Protein AF-A0A8H7NAM6-F1 (afdb_monomer_lite)

Sequence (302 aa):
MPFLRRRTPKASRHPQHWPCQWPVHNPGFASRLAREQPLNIEVDAELGMPLDLVGMPGVFDGDESTIQAPSHQPAVHPHDRALLRPIAALGKKKVAEATVSFLRRTEYISNFASKRHDAGDPRALLNTSKKPRRAPEQAADSPAAIKRKIDRGFELAEEELKHPKRVRHPTKRNAQLLEAVPLIPDLDAFPDSGAFVTIKFATNPVASSTEYDKRLLSSLFRPIDRTEDEDRAYEAALEAHQQDPETYPKPQNLMNYEFFLPQSNSTGDKFRRKFDVQNPDRDNENLYTHQADGGGASTSTA

Secondary structure (DSSP, 8-state):
-----PPPPPPPPP----GGG-GGGSHHHHHHHHHHSPPP---STTTT-----TT-TTGGGT--TTTSPPSSPPPPPTTGGGTSS-GGGS----------TT-PPPPP-------------TTTTGGGTTS--------TTSHHHHHHHHHHHHHHHHHHHH-GGG-B-SS-TT-B----------SS----SS-------SS-SS---SS--GGGGG-EEEEEPPPHHHHHHHHHHHHHHHH-TTTSPPPP-PPEEEEE--SSHHHHHHHHHHH-TT-TTTT-GGG----SS------B--

pLDDT: mean 77.53, std 15.17, range [31.56, 95.75]

InterPro domains:
  IPR007133 RNA polymerase II associated factor Paf1 [PF03985] (30-285)
  IPR007133 RNA polymerase II associated factor Paf1 [PTHR23188] (31-284)

Radius of gyration: 48.46 Å; chains: 1; bounding box: 121×88×113 Å

Structure (mmCIF, N/CA/C/O backbone):
data_AF-A0A8H7NAM6-F1
#
_entry.id   AF-A0A8H7NAM6-F1
#
loop_
_atom_site.group_PDB
_atom_site.id
_atom_site.type_symbol
_atom_site.label_atom_id
_atom_site.label_alt_id
_atom_site.label_comp_id
_atom_site.label_asym_id
_atom_site.label_entity_id
_atom_site.label_seq_id
_atom_site.pdbx_PDB_ins_code
_atom_site.Cartn_x
_atom_site.Cartn_y
_atom_site.Cartn_z
_atom_site.occupancy
_atom_site.B_iso_or_equiv
_atom_site.auth_seq_id
_atom_site.auth_comp_id
_atom_site.auth_asym_id
_atom_site.auth_atom_id
_atom_site.pdbx_PDB_model_num
ATOM 1 N N . MET A 1 1 ? 77.164 -14.594 60.864 1.00 50.53 1 MET A N 1
ATOM 2 C CA . MET A 1 1 ? 77.591 -14.905 59.478 1.00 50.53 1 MET A CA 1
ATOM 3 C C . MET A 1 1 ? 78.357 -16.217 59.542 1.00 50.53 1 MET A C 1
ATOM 5 O O . MET A 1 1 ? 79.377 -16.194 60.221 1.00 50.53 1 MET A O 1
ATOM 9 N N . PRO A 1 2 ? 77.855 -17.357 59.012 1.00 47.56 2 PRO A N 1
ATOM 10 C CA . PRO A 1 2 ? 77.875 -17.606 57.560 1.00 47.56 2 PRO A CA 1
ATOM 11 C C . PRO A 1 2 ? 76.742 -18.484 56.945 1.00 47.56 2 PRO A C 1
ATOM 13 O O . PRO A 1 2 ? 76.151 -19.342 57.585 1.00 47.56 2 PRO A O 1
ATOM 16 N N . PHE A 1 3 ? 76.547 -18.268 55.636 1.00 48.34 3 PHE A N 1
ATOM 17 C CA . PHE A 1 3 ? 76.261 -19.213 54.536 1.00 48.34 3 PHE A CA 1
ATOM 18 C C . PHE A 1 3 ? 75.032 -20.150 54.553 1.00 48.34 3 PHE A C 1
ATOM 20 O O . PHE A 1 3 ? 75.119 -21.324 54.900 1.00 48.34 3 PHE A O 1
ATOM 27 N N . LEU A 1 4 ? 73.945 -19.700 53.907 1.00 50.47 4 LEU A N 1
ATOM 28 C CA . LEU A 1 4 ? 72.993 -20.591 53.225 1.00 50.47 4 LEU A CA 1
ATOM 29 C C . LEU A 1 4 ? 73.393 -20.739 51.742 1.00 50.47 4 LEU A C 1
ATOM 31 O O . LEU A 1 4 ? 73.231 -19.811 50.948 1.00 50.47 4 LEU A O 1
ATOM 35 N N . ARG A 1 5 ? 73.903 -21.914 51.345 1.00 56.50 5 ARG A N 1
ATOM 36 C CA . ARG A 1 5 ? 74.088 -22.276 49.926 1.00 56.50 5 ARG A CA 1
ATOM 37 C C . ARG A 1 5 ? 72.717 -22.484 49.274 1.00 56.50 5 ARG A C 1
ATOM 39 O O . ARG A 1 5 ? 72.047 -23.472 49.563 1.00 56.50 5 ARG A O 1
ATOM 46 N N . ARG A 1 6 ? 72.315 -21.607 48.350 1.00 56.84 6 ARG A N 1
ATOM 47 C CA . ARG A 1 6 ? 71.180 -21.880 47.451 1.00 56.84 6 ARG A CA 1
ATOM 48 C C . ARG A 1 6 ? 71.635 -22.848 46.354 1.00 56.84 6 ARG A C 1
ATOM 50 O O . ARG A 1 6 ? 72.550 -22.536 45.597 1.00 56.84 6 ARG A O 1
ATOM 57 N N . ARG A 1 7 ? 71.025 -24.036 46.287 1.00 60.78 7 ARG A N 1
ATOM 58 C CA . ARG A 1 7 ? 71.198 -24.982 45.172 1.00 60.78 7 ARG A CA 1
ATOM 59 C C . ARG A 1 7 ? 70.464 -24.437 43.945 1.00 60.78 7 ARG A C 1
ATOM 61 O O . ARG A 1 7 ? 69.295 -24.080 44.048 1.00 60.78 7 ARG A O 1
ATO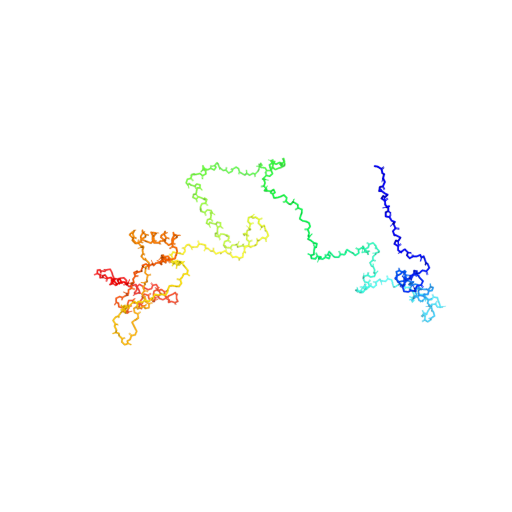M 68 N N . THR A 1 8 ? 71.136 -24.382 42.802 1.00 64.88 8 THR A N 1
ATOM 69 C CA . THR A 1 8 ? 70.511 -24.064 41.512 1.00 64.88 8 THR A CA 1
ATOM 70 C C . THR A 1 8 ? 69.763 -25.286 40.960 1.00 64.88 8 THR A C 1
ATOM 72 O O . THR A 1 8 ? 70.194 -26.422 41.191 1.00 64.88 8 THR A O 1
ATOM 75 N N . PRO A 1 9 ? 68.635 -25.096 40.251 1.00 57.75 9 PRO A N 1
ATOM 76 C CA . PRO A 1 9 ? 67.882 -26.204 39.676 1.00 57.75 9 PRO A CA 1
ATOM 77 C C . PRO A 1 9 ? 68.605 -26.763 38.441 1.00 57.75 9 PRO A C 1
ATOM 79 O O . PRO A 1 9 ? 69.149 -26.014 37.631 1.00 57.75 9 PRO A O 1
ATOM 82 N N . LYS A 1 10 ? 68.613 -28.092 38.289 1.00 66.88 10 LYS A N 1
ATOM 83 C CA . LYS A 1 10 ? 69.129 -28.767 37.088 1.00 66.88 10 LYS A CA 1
ATOM 84 C C . LYS A 1 10 ? 68.062 -28.760 35.994 1.00 66.88 10 LYS A C 1
ATOM 86 O O . LYS A 1 10 ? 66.927 -29.148 36.249 1.00 66.88 10 LYS A O 1
ATOM 91 N N . ALA A 1 11 ? 68.449 -28.385 34.777 1.00 66.69 11 ALA A N 1
ATOM 92 C CA . ALA A 1 11 ? 67.600 -28.520 33.600 1.00 66.69 11 ALA A CA 1
ATOM 93 C C . ALA A 1 11 ? 67.417 -30.005 33.243 1.00 66.69 11 ALA A C 1
ATOM 95 O O . ALA A 1 11 ? 68.403 -30.733 33.087 1.00 66.69 11 ALA A O 1
ATOM 96 N N . SER A 1 12 ? 66.168 -30.455 33.108 1.00 68.00 12 SER A N 1
ATOM 97 C CA . SER A 1 12 ? 65.859 -31.769 32.544 1.00 68.00 12 SER A CA 1
ATOM 98 C C . SER A 1 12 ? 65.907 -31.689 31.018 1.00 68.00 12 SER A C 1
ATOM 100 O O . SER A 1 12 ? 65.407 -30.745 30.406 1.00 68.00 12 SER A O 1
ATOM 102 N N . ARG A 1 13 ? 66.541 -32.676 30.376 1.00 68.62 13 ARG A N 1
ATOM 103 C CA . ARG A 1 13 ? 66.451 -32.816 28.920 1.00 68.62 13 ARG A CA 1
ATOM 104 C C . ARG A 1 13 ? 65.098 -33.421 28.578 1.00 68.62 13 ARG A C 1
ATOM 106 O O . ARG A 1 13 ? 64.789 -34.517 29.037 1.00 68.62 13 ARG A O 1
ATOM 113 N N . HIS A 1 14 ? 64.332 -32.727 27.742 1.00 67.75 14 HIS A N 1
ATOM 114 C CA . HIS A 1 14 ? 63.207 -33.344 27.053 1.00 67.75 14 HIS A CA 1
ATOM 115 C C . HIS A 1 14 ? 63.730 -34.452 26.125 1.00 67.75 14 HIS A C 1
ATOM 117 O O . HIS A 1 14 ? 64.725 -34.225 25.428 1.00 67.75 14 HIS A O 1
ATOM 123 N N . PRO A 1 15 ? 63.106 -35.643 26.117 1.00 65.44 15 PRO A N 1
ATOM 124 C CA . PRO A 1 15 ? 63.504 -36.719 25.225 1.00 65.44 15 PRO A CA 1
ATOM 125 C C . PRO A 1 15 ? 63.229 -36.287 23.782 1.00 65.44 15 PRO A C 1
ATOM 127 O O . PRO A 1 15 ? 62.086 -36.175 23.355 1.00 65.44 15 PRO A O 1
ATOM 130 N N . GLN A 1 16 ? 64.296 -35.996 23.045 1.00 65.94 16 GLN A N 1
ATOM 131 C CA . GLN A 1 16 ? 64.255 -35.800 21.601 1.00 65.94 16 GLN A CA 1
ATOM 132 C C . GLN A 1 16 ? 64.498 -37.169 20.959 1.00 65.94 16 GLN A C 1
ATOM 134 O O . GLN A 1 16 ? 65.515 -37.809 21.244 1.00 65.94 16 GLN A O 1
ATOM 139 N N . HIS A 1 17 ? 63.577 -37.641 20.119 1.00 60.88 17 HIS A N 1
ATOM 140 C CA . HIS A 1 17 ? 63.758 -38.894 19.386 1.00 60.88 17 HIS A CA 1
ATOM 141 C C . HIS A 1 17 ? 64.837 -38.707 18.303 1.00 60.88 17 HIS A C 1
ATOM 143 O O . HIS A 1 17 ? 64.659 -37.966 17.339 1.00 60.88 17 HIS A O 1
ATOM 149 N N . TRP A 1 18 ? 65.990 -39.357 18.475 1.00 60.59 18 TRP A N 1
ATOM 150 C CA . TRP A 1 18 ? 67.106 -39.343 17.515 1.00 60.59 18 TRP A CA 1
ATOM 151 C C . TRP A 1 18 ? 66.756 -40.178 16.255 1.00 60.59 18 TRP A C 1
ATOM 153 O O . TRP A 1 18 ? 65.924 -41.081 16.378 1.00 60.59 18 TRP A O 1
ATOM 163 N N . PRO A 1 19 ? 67.357 -39.937 15.062 1.00 55.94 19 PRO A N 1
ATOM 164 C CA . PRO A 1 19 ? 66.984 -40.537 13.764 1.00 55.94 19 PRO A CA 1
ATOM 165 C C . PRO A 1 19 ? 66.734 -42.055 13.727 1.00 55.94 19 PRO A C 1
ATOM 167 O O . PRO A 1 19 ? 65.986 -42.529 12.880 1.00 55.94 19 PRO A O 1
ATOM 170 N N . CYS A 1 20 ? 67.293 -42.819 14.665 1.00 58.38 20 CYS A N 1
ATOM 171 C CA . CYS A 1 20 ? 67.203 -44.279 14.694 1.00 58.38 20 CYS A CA 1
ATOM 172 C C . CYS A 1 20 ? 65.817 -44.847 15.078 1.00 58.38 20 CYS A C 1
ATOM 174 O O . CYS A 1 20 ? 65.599 -46.038 14.893 1.00 58.38 20 CYS A O 1
ATOM 176 N N . GLN A 1 21 ? 64.892 -44.041 15.621 1.00 57.34 21 GLN A N 1
ATOM 177 C CA . GLN A 1 21 ? 63.529 -44.472 16.009 1.00 57.34 21 GLN A CA 1
ATOM 178 C C . GLN A 1 21 ? 62.418 -43.724 15.257 1.00 57.34 21 GLN A C 1
ATOM 180 O O . GLN A 1 21 ? 61.296 -43.595 15.746 1.00 57.34 21 GLN A O 1
ATOM 185 N N . TRP A 1 22 ? 62.714 -43.186 14.077 1.00 57.38 22 TRP A N 1
ATOM 186 C CA . TRP A 1 22 ? 61.707 -42.466 13.308 1.00 57.38 22 TRP A CA 1
ATOM 187 C C . TRP A 1 22 ? 60.844 -43.447 12.501 1.00 57.38 22 TRP A C 1
ATOM 189 O O . TRP A 1 22 ? 61.384 -44.336 11.843 1.00 57.38 22 TRP A O 1
ATOM 199 N N . PRO A 1 23 ? 59.513 -43.252 12.434 1.00 61.34 23 PRO A N 1
ATOM 200 C CA . PRO A 1 23 ? 58.635 -43.996 11.524 1.00 61.34 23 PRO A CA 1
ATOM 201 C C . PRO A 1 23 ? 58.963 -43.800 10.033 1.00 61.34 23 PRO A C 1
ATOM 203 O O . PRO A 1 23 ? 58.289 -44.374 9.186 1.00 61.34 23 PRO A O 1
ATOM 206 N N . VAL A 1 24 ? 59.974 -42.993 9.696 1.00 61.88 24 VAL A N 1
ATOM 207 C CA . VAL A 1 24 ? 60.402 -42.644 8.332 1.00 61.88 24 VAL A CA 1
ATOM 208 C C . VAL A 1 24 ? 60.806 -43.841 7.467 1.00 61.88 24 VAL A C 1
ATOM 210 O O . VAL A 1 24 ? 60.824 -43.709 6.250 1.00 61.88 24 VAL A O 1
ATOM 213 N N . HIS A 1 25 ? 61.115 -45.003 8.052 1.00 67.38 25 HIS A N 1
ATOM 214 C CA . HIS A 1 25 ? 61.382 -46.240 7.298 1.00 67.38 25 HIS A CA 1
ATOM 215 C C . HIS A 1 25 ? 60.122 -47.078 7.032 1.00 67.38 25 HIS A C 1
ATOM 217 O O . HIS A 1 25 ? 60.179 -48.052 6.284 1.00 67.38 25 HIS A O 1
ATOM 223 N N . ASN A 1 26 ? 58.978 -46.714 7.620 1.00 78.69 26 ASN A N 1
ATOM 224 C CA . ASN A 1 26 ? 57.710 -47.365 7.319 1.00 78.69 26 ASN A CA 1
ATOM 225 C C . ASN A 1 26 ? 57.234 -46.908 5.925 1.00 78.69 26 ASN A C 1
ATOM 227 O O . ASN A 1 26 ? 57.074 -45.701 5.719 1.00 78.69 26 ASN A O 1
ATOM 231 N N . PRO A 1 27 ? 56.936 -47.822 4.980 1.00 77.25 27 PRO A N 1
ATOM 232 C CA . PRO A 1 27 ? 56.417 -47.454 3.658 1.00 77.25 27 PRO A CA 1
ATOM 233 C C . PRO A 1 27 ? 55.120 -46.629 3.732 1.00 77.25 27 PRO A C 1
ATOM 235 O O . PRO A 1 27 ? 54.843 -45.821 2.846 1.00 77.25 27 PRO A O 1
ATOM 238 N N . GLY A 1 28 ? 54.350 -46.754 4.820 1.00 84.06 28 GLY A N 1
ATOM 239 C CA . GLY A 1 28 ? 53.179 -45.920 5.089 1.00 84.06 28 GLY A CA 1
ATOM 240 C C . GLY A 1 28 ? 53.504 -44.430 5.241 1.00 84.06 28 GLY A C 1
ATOM 241 O O . GLY A 1 28 ? 52.703 -43.595 4.823 1.00 84.06 28 GLY A O 1
ATOM 242 N N . PHE A 1 29 ? 54.689 -44.079 5.751 1.00 83.31 29 PHE A N 1
ATOM 243 C CA . PHE A 1 29 ? 55.130 -42.687 5.883 1.00 83.31 29 PHE A CA 1
ATOM 244 C C . PHE A 1 29 ? 55.349 -42.027 4.511 1.00 83.31 29 PHE A C 1
ATOM 246 O O . PHE A 1 29 ? 54.953 -40.883 4.302 1.00 83.31 29 PHE A O 1
ATOM 253 N N . ALA A 1 30 ? 55.888 -42.776 3.543 1.00 83.94 30 ALA A N 1
ATOM 254 C CA . ALA A 1 30 ? 56.087 -42.315 2.167 1.00 83.94 30 ALA A CA 1
ATOM 255 C C . ALA A 1 30 ? 54.843 -42.479 1.269 1.00 83.94 30 ALA A C 1
ATOM 257 O O . ALA A 1 30 ? 54.835 -41.993 0.142 1.00 83.94 30 ALA A O 1
ATOM 258 N N . SER A 1 31 ? 53.772 -43.125 1.747 1.00 87.75 31 SER A N 1
ATOM 259 C CA . SER A 1 31 ? 52.576 -43.407 0.935 1.00 87.75 31 SER A CA 1
ATOM 260 C C . SER A 1 31 ? 51.895 -42.147 0.394 1.00 87.75 31 SER A C 1
ATOM 262 O O . SER A 1 31 ? 51.398 -42.143 -0.732 1.00 87.75 31 SER A O 1
ATOM 264 N N . ARG A 1 32 ? 51.906 -41.056 1.170 1.00 87.19 32 ARG A N 1
ATOM 265 C CA . ARG A 1 32 ? 51.383 -39.759 0.731 1.00 87.19 32 ARG A CA 1
ATOM 266 C C . ARG A 1 32 ? 52.240 -39.167 -0.385 1.00 87.19 32 ARG A C 1
ATOM 268 O O . ARG A 1 32 ? 51.694 -38.768 -1.405 1.00 87.19 32 ARG A O 1
ATOM 275 N N . LEU A 1 33 ? 53.562 -39.204 -0.220 1.00 87.81 33 LEU A N 1
ATOM 276 C CA . LEU A 1 33 ? 54.511 -38.745 -1.233 1.00 87.81 33 LEU A CA 1
ATOM 277 C C . LEU A 1 33 ? 54.381 -39.551 -2.533 1.00 87.81 33 LEU A C 1
ATOM 279 O O . LEU A 1 33 ? 54.421 -38.976 -3.614 1.00 87.81 33 LEU A O 1
ATOM 283 N N . ALA A 1 34 ? 54.173 -40.866 -2.427 1.00 87.25 34 ALA A N 1
ATOM 284 C CA . ALA A 1 34 ? 53.987 -41.746 -3.576 1.00 87.25 34 ALA A CA 1
ATOM 285 C C . ALA A 1 34 ? 52.689 -41.452 -4.349 1.00 87.25 34 ALA A C 1
ATOM 287 O O . ALA A 1 34 ? 52.682 -41.523 -5.571 1.00 87.25 34 ALA A O 1
ATOM 288 N N . ARG A 1 35 ? 51.599 -41.090 -3.659 1.00 88.50 35 ARG A N 1
ATOM 289 C CA . ARG A 1 35 ? 50.320 -40.719 -4.299 1.00 88.50 35 ARG A CA 1
ATOM 290 C C . ARG A 1 35 ? 50.329 -39.323 -4.919 1.00 88.50 35 ARG A C 1
ATOM 292 O O . ARG A 1 35 ? 49.521 -39.054 -5.798 1.00 88.50 35 ARG A O 1
ATOM 299 N N . GLU A 1 36 ? 51.195 -38.442 -4.430 1.00 89.38 36 GLU A N 1
ATOM 300 C CA . GLU A 1 36 ? 51.378 -37.092 -4.971 1.00 89.38 36 GLU A CA 1
ATOM 301 C C . GLU A 1 36 ? 52.291 -37.080 -6.211 1.00 89.38 36 GLU A C 1
ATOM 303 O O . GLU A 1 36 ? 52.320 -36.077 -6.924 1.00 89.38 36 GLU A O 1
ATOM 308 N N . GLN A 1 37 ? 53.004 -38.179 -6.505 1.00 90.25 37 GLN A N 1
ATOM 309 C CA . GLN A 1 37 ? 53.745 -38.296 -7.760 1.00 90.25 37 GLN A CA 1
ATOM 310 C C . GLN A 1 37 ? 52.773 -38.267 -8.950 1.00 90.25 37 GLN A C 1
ATOM 312 O O . GLN A 1 37 ? 51.757 -38.968 -8.923 1.00 90.25 37 GLN A O 1
ATOM 317 N N . PRO A 1 38 ? 53.065 -37.478 -10.000 1.00 89.88 38 PRO A N 1
ATOM 318 C CA . PRO A 1 38 ? 52.244 -37.467 -11.198 1.00 89.88 38 PRO A CA 1
ATOM 319 C C . PRO A 1 38 ? 52.228 -38.868 -11.810 1.00 89.88 38 PRO A C 1
ATOM 321 O O . PRO A 1 38 ? 53.274 -39.483 -12.013 1.00 89.88 38 PRO A O 1
ATOM 324 N N . LEU A 1 39 ? 51.027 -39.380 -12.079 1.00 88.94 39 LEU A N 1
ATOM 325 C CA . LEU A 1 39 ? 50.872 -40.668 -12.741 1.00 88.94 39 LEU A CA 1
ATOM 326 C C . LEU A 1 39 ? 51.409 -40.565 -14.165 1.00 88.94 39 LEU A C 1
ATOM 328 O O . LEU A 1 39 ? 51.081 -39.619 -14.885 1.00 88.94 39 LEU A O 1
ATOM 332 N N . ASN A 1 40 ? 52.201 -41.557 -14.566 1.00 87.88 40 ASN A N 1
ATOM 333 C CA . ASN A 1 40 ? 52.575 -41.683 -15.960 1.00 87.88 40 ASN A CA 1
ATOM 334 C C . ASN A 1 40 ? 51.325 -42.039 -16.777 1.00 87.88 40 ASN A C 1
ATOM 336 O O . ASN A 1 40 ? 50.651 -43.026 -16.480 1.00 87.88 40 ASN A O 1
ATOM 340 N N . ILE A 1 41 ? 51.012 -41.210 -17.769 1.00 88.81 41 ILE A N 1
ATOM 341 C CA . ILE A 1 41 ? 49.907 -41.421 -18.713 1.00 88.81 41 ILE A CA 1
ATOM 342 C C . ILE A 1 41 ? 50.395 -41.990 -20.051 1.00 88.81 41 ILE A C 1
ATOM 344 O O . ILE A 1 41 ? 49.578 -42.292 -20.916 1.00 88.81 41 ILE A O 1
ATOM 348 N N . GLU A 1 42 ? 51.709 -42.138 -20.228 1.00 90.12 42 GLU A N 1
ATOM 349 C CA . GLU A 1 42 ? 52.310 -42.767 -21.401 1.00 90.12 42 GLU A CA 1
ATOM 350 C C . GLU A 1 42 ? 52.100 -44.281 -21.305 1.00 90.12 42 GLU A C 1
ATOM 352 O O . GLU A 1 42 ? 52.765 -44.971 -20.531 1.00 90.12 42 GLU A O 1
ATOM 357 N N . VAL A 1 43 ? 51.105 -44.780 -22.043 1.00 89.19 43 VAL A N 1
ATOM 358 C CA . VAL A 1 43 ? 50.743 -46.206 -22.057 1.00 89.19 43 VAL A CA 1
ATOM 359 C C . VAL A 1 43 ? 51.729 -47.021 -22.900 1.00 89.19 43 VAL A C 1
ATOM 361 O O . VAL A 1 43 ? 52.130 -48.104 -22.487 1.00 89.19 43 VAL A O 1
ATOM 364 N N . ASP A 1 44 ? 52.114 -46.496 -24.064 1.00 88.81 44 ASP A N 1
ATOM 365 C CA . ASP A 1 44 ? 53.039 -47.101 -25.032 1.00 88.81 44 ASP A CA 1
ATOM 366 C C . ASP A 1 44 ? 53.690 -45.987 -25.880 1.00 88.81 44 ASP A C 1
ATOM 368 O O . ASP A 1 44 ? 53.283 -44.823 -25.788 1.00 88.81 44 ASP A O 1
ATOM 372 N N . ALA A 1 45 ? 54.662 -46.329 -26.729 1.00 89.00 45 ALA A N 1
ATOM 373 C CA . ALA A 1 45 ? 55.360 -45.425 -27.644 1.00 89.00 45 ALA A CA 1
ATOM 374 C C . ALA A 1 45 ? 54.413 -44.619 -28.557 1.00 89.00 45 ALA A C 1
ATOM 376 O O . ALA A 1 45 ? 54.741 -43.498 -28.939 1.00 89.00 45 ALA A O 1
ATOM 377 N N . GLU A 1 46 ? 53.226 -45.156 -28.858 1.00 91.00 46 GLU A N 1
ATOM 378 C CA . GLU A 1 46 ? 52.200 -44.512 -29.692 1.00 91.00 46 GLU A CA 1
ATOM 379 C C . GLU A 1 46 ? 51.056 -43.878 -28.872 1.00 91.00 46 GLU A C 1
ATOM 381 O O . GLU A 1 46 ? 49.983 -43.590 -29.396 1.00 91.00 46 GLU A O 1
ATOM 386 N N . LEU A 1 47 ? 51.252 -43.660 -27.563 1.00 89.56 47 LEU A N 1
ATOM 387 C CA . LEU A 1 47 ? 50.287 -43.005 -26.660 1.00 89.56 47 LEU A CA 1
ATOM 388 C C . LEU A 1 47 ? 48.874 -43.629 -26.675 1.00 89.56 47 LEU A C 1
ATOM 390 O O . LEU A 1 47 ? 47.879 -42.951 -26.419 1.00 89.56 47 LEU A O 1
ATOM 394 N N . GLY A 1 48 ? 48.779 -44.933 -26.957 1.00 90.12 48 GLY A N 1
ATOM 395 C CA . GLY A 1 48 ? 47.506 -45.657 -27.041 1.00 90.12 48 GLY A CA 1
ATOM 396 C C . GLY A 1 48 ? 46.716 -45.428 -28.337 1.00 90.12 48 GLY A C 1
ATOM 397 O O . GLY A 1 48 ? 45.560 -45.841 -28.409 1.00 90.12 48 GLY A O 1
ATOM 398 N N . MET A 1 49 ? 47.317 -44.798 -29.350 1.00 92.75 49 MET A N 1
ATOM 399 C CA . MET A 1 49 ? 46.749 -44.613 -30.687 1.00 92.75 49 MET A CA 1
ATOM 400 C C . MET A 1 49 ? 47.597 -45.353 -31.735 1.00 92.75 49 MET A C 1
ATOM 402 O O . MET A 1 49 ? 48.441 -44.719 -32.366 1.00 92.75 49 MET A O 1
ATOM 406 N N . PRO A 1 50 ? 47.388 -46.672 -31.924 1.00 89.69 50 PRO A N 1
ATOM 407 C CA . PRO A 1 50 ? 48.198 -47.457 -32.842 1.00 89.69 50 PRO A CA 1
ATOM 408 C C . PRO A 1 50 ? 48.009 -47.002 -34.298 1.00 89.69 50 PRO A C 1
ATOM 410 O O . PRO A 1 50 ? 46.885 -47.017 -34.808 1.00 89.69 50 PRO A O 1
ATOM 413 N N . LEU A 1 51 ? 49.090 -46.610 -34.970 1.00 88.56 51 LEU A N 1
ATOM 414 C CA . LEU A 1 51 ? 49.098 -46.226 -36.385 1.00 88.56 51 LEU A CA 1
ATOM 415 C C . LEU A 1 51 ? 49.434 -47.442 -37.259 1.00 88.56 51 LEU A C 1
ATOM 417 O O . LEU A 1 51 ? 50.551 -47.581 -37.754 1.00 88.56 51 LEU A O 1
ATOM 421 N N . ASP A 1 52 ? 48.450 -48.320 -37.460 1.00 89.62 52 ASP A N 1
ATOM 422 C CA . ASP A 1 52 ? 48.584 -49.501 -38.319 1.00 89.62 52 ASP A CA 1
ATOM 423 C C . ASP A 1 52 ? 47.856 -49.315 -39.663 1.00 89.62 52 ASP A C 1
ATOM 425 O O . ASP A 1 52 ? 46.679 -48.957 -39.710 1.00 89.62 52 ASP A O 1
ATOM 429 N N . LEU A 1 53 ? 48.568 -49.567 -40.766 1.00 87.12 53 LEU A N 1
ATOM 430 C CA . LEU A 1 53 ? 48.033 -49.521 -42.134 1.00 87.12 53 LEU A CA 1
ATOM 431 C C . LEU A 1 53 ? 47.515 -50.892 -42.598 1.00 87.12 53 LEU A C 1
ATOM 433 O O . LEU A 1 53 ? 46.848 -50.998 -43.632 1.00 87.12 53 LEU A O 1
ATOM 437 N N . VAL A 1 54 ? 47.823 -51.961 -41.858 1.00 88.12 54 VAL A N 1
ATOM 438 C CA . VAL A 1 54 ? 47.418 -53.324 -42.199 1.00 88.12 54 VAL A CA 1
ATOM 439 C C . VAL A 1 54 ? 45.899 -53.459 -42.062 1.00 88.12 54 VAL A C 1
ATOM 441 O O . VAL A 1 54 ? 45.318 -53.256 -41.002 1.00 88.12 54 VAL A O 1
ATOM 444 N N . GLY A 1 55 ? 45.235 -53.815 -43.164 1.00 83.94 55 GLY A N 1
ATOM 445 C CA . GLY A 1 55 ? 43.776 -53.962 -43.221 1.00 83.94 55 GLY A CA 1
ATOM 446 C C . GLY A 1 55 ? 43.018 -52.716 -43.691 1.00 83.94 55 GLY A C 1
ATOM 447 O O . GLY A 1 55 ? 41.805 -52.800 -43.890 1.00 83.94 55 GLY A O 1
ATOM 448 N N . MET A 1 56 ? 43.701 -51.592 -43.938 1.00 87.44 56 MET A N 1
ATOM 449 C CA . MET A 1 56 ? 43.095 -50.448 -44.621 1.00 87.44 56 MET A CA 1
ATOM 450 C C . MET A 1 56 ? 42.997 -50.706 -46.136 1.00 87.44 56 MET A C 1
ATOM 452 O O . MET A 1 56 ? 43.996 -51.079 -46.757 1.00 87.44 56 MET A O 1
ATOM 456 N N . PRO A 1 57 ? 41.824 -50.509 -46.766 1.00 87.19 57 PRO A N 1
ATOM 457 C CA . PRO A 1 57 ? 41.668 -50.712 -48.204 1.00 87.19 57 PRO A CA 1
ATOM 458 C C . PRO A 1 57 ? 42.550 -49.755 -49.018 1.00 87.19 57 PRO A C 1
ATOM 460 O O . PRO A 1 57 ? 42.582 -48.559 -48.727 1.00 87.19 57 PRO A O 1
ATOM 463 N N . GLY A 1 58 ? 43.229 -50.275 -50.047 1.00 84.94 58 GLY A N 1
ATOM 464 C CA . GLY A 1 58 ? 43.908 -49.483 -51.086 1.00 84.94 58 GLY A CA 1
ATOM 465 C C . GLY A 1 58 ? 45.267 -48.875 -50.713 1.00 84.94 58 GLY A C 1
ATOM 466 O O . GLY A 1 58 ? 46.020 -48.492 -51.605 1.00 84.94 58 GLY A O 1
ATOM 467 N N . VAL A 1 59 ? 45.639 -48.862 -49.429 1.00 87.00 59 VAL A N 1
ATOM 468 C CA . VAL A 1 59 ? 46.846 -48.161 -48.946 1.00 87.00 59 VAL A CA 1
ATOM 469 C C . VAL A 1 59 ? 48.148 -48.735 -49.523 1.00 87.00 59 VAL A C 1
ATOM 471 O O . VAL A 1 59 ? 49.060 -47.982 -49.852 1.00 87.00 59 VAL A O 1
ATOM 474 N N . PHE A 1 60 ? 48.242 -50.056 -49.706 1.00 85.94 60 PHE A N 1
ATOM 475 C CA . PHE A 1 60 ? 49.431 -50.697 -50.294 1.00 85.94 60 PHE A CA 1
ATOM 476 C C . PHE A 1 60 ? 49.473 -50.636 -51.832 1.00 85.94 60 PHE A C 1
ATOM 478 O O . PHE A 1 60 ? 50.530 -50.874 -52.414 1.00 85.94 60 PHE A O 1
ATOM 485 N N . ASP A 1 61 ? 48.358 -50.272 -52.474 1.00 86.88 61 ASP A N 1
ATOM 486 C CA . ASP A 1 61 ? 48.233 -50.119 -53.930 1.00 86.88 61 ASP A CA 1
ATOM 487 C C . ASP A 1 61 ? 48.435 -48.656 -54.385 1.00 86.88 61 ASP A C 1
ATOM 489 O O . ASP A 1 61 ? 48.345 -48.349 -55.575 1.00 86.88 61 ASP A O 1
ATOM 493 N N . GLY A 1 62 ? 48.730 -47.748 -53.444 1.00 83.56 62 GLY A N 1
ATOM 494 C CA . GLY A 1 62 ? 48.942 -46.319 -53.692 1.00 83.56 62 GLY A CA 1
ATOM 495 C C . GLY A 1 62 ? 47.674 -45.460 -53.629 1.00 83.56 62 GLY A C 1
ATOM 496 O O . GLY A 1 62 ? 47.741 -44.266 -53.922 1.00 83.56 62 GLY A O 1
ATOM 497 N N . ASP A 1 63 ? 46.531 -46.035 -53.243 1.00 86.25 63 ASP A N 1
ATOM 498 C CA . ASP A 1 63 ? 45.293 -45.298 -52.979 1.00 86.25 63 ASP A CA 1
ATOM 499 C C . ASP A 1 63 ? 45.197 -44.935 -51.488 1.00 86.25 63 ASP A C 1
AT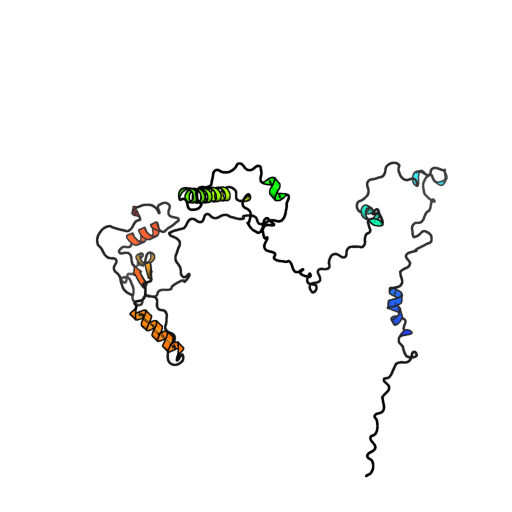OM 501 O O . ASP A 1 63 ? 44.773 -45.720 -50.640 1.00 86.25 63 ASP A O 1
ATOM 505 N N . GLU A 1 64 ? 45.607 -43.709 -51.164 1.00 86.31 64 GLU A N 1
ATOM 506 C CA . GLU A 1 64 ? 45.595 -43.162 -49.801 1.00 86.31 64 GLU A CA 1
ATOM 507 C C . GLU A 1 64 ? 44.245 -42.535 -49.403 1.00 86.31 64 GLU A C 1
ATOM 509 O O . GLU A 1 64 ? 44.140 -41.884 -48.361 1.00 86.31 64 GLU A O 1
ATOM 514 N N . SER A 1 65 ? 43.184 -42.701 -50.198 1.00 85.50 65 SER A N 1
ATOM 515 C CA . SER A 1 65 ? 41.888 -42.061 -49.926 1.00 85.50 65 SER A CA 1
ATOM 516 C C . SER A 1 65 ? 41.301 -42.415 -48.552 1.00 85.50 65 SER A C 1
ATOM 518 O O . SER A 1 65 ? 40.674 -41.565 -47.921 1.00 85.50 65 SER A O 1
ATOM 520 N N . THR A 1 66 ? 41.563 -43.623 -48.040 1.00 86.25 66 THR A N 1
ATOM 521 C CA . THR A 1 66 ? 41.095 -44.095 -46.723 1.00 86.25 66 THR A CA 1
ATOM 522 C C . THR A 1 66 ? 41.658 -43.281 -45.548 1.00 86.25 66 THR A C 1
ATOM 524 O O . THR A 1 66 ? 40.983 -43.122 -44.532 1.00 86.25 66 THR A O 1
ATOM 527 N N . ILE A 1 67 ? 42.884 -42.762 -45.667 1.00 88.25 67 ILE A N 1
ATOM 528 C CA . ILE A 1 67 ? 43.562 -42.006 -44.597 1.00 88.25 67 ILE A CA 1
ATOM 529 C C . ILE A 1 67 ? 43.411 -40.488 -44.753 1.00 88.25 67 ILE A C 1
ATOM 531 O O . ILE A 1 67 ? 43.735 -39.730 -43.837 1.00 88.25 67 ILE A O 1
ATOM 535 N N . GLN A 1 68 ? 42.915 -40.027 -45.903 1.00 88.06 68 GLN A N 1
ATOM 536 C CA . GLN A 1 68 ? 42.747 -38.608 -46.184 1.00 88.06 68 GLN A CA 1
ATOM 537 C C . GLN A 1 68 ? 41.462 -38.057 -45.564 1.00 88.06 68 GLN A C 1
ATOM 539 O O . GLN A 1 68 ? 40.388 -38.658 -45.616 1.00 88.06 68 GLN A O 1
ATOM 544 N N . ALA A 1 69 ? 41.563 -36.856 -44.993 1.00 87.75 69 ALA A N 1
ATOM 545 C CA . ALA A 1 69 ? 40.389 -36.143 -44.521 1.00 87.75 69 ALA A CA 1
ATOM 546 C C . ALA A 1 69 ? 39.458 -35.817 -45.708 1.00 87.75 69 ALA A C 1
ATOM 548 O O . ALA A 1 69 ? 39.938 -35.409 -46.770 1.00 87.75 69 ALA A O 1
ATOM 549 N N . PRO A 1 70 ? 38.131 -35.944 -45.543 1.00 87.50 70 PRO A N 1
ATOM 550 C CA . PRO A 1 70 ? 37.187 -35.602 -46.597 1.00 87.50 70 PRO A CA 1
ATOM 551 C C . PRO A 1 70 ? 37.304 -34.119 -46.969 1.00 87.50 70 PRO A C 1
ATOM 553 O O . PRO A 1 70 ? 37.531 -33.262 -46.113 1.00 87.50 70 PRO A O 1
ATOM 556 N N . SER A 1 71 ? 37.089 -33.803 -48.247 1.00 89.12 71 SER A N 1
ATOM 557 C CA . SER A 1 71 ? 37.186 -32.430 -48.766 1.00 89.12 71 SER A CA 1
ATOM 558 C C . SER A 1 71 ? 36.187 -31.460 -48.121 1.00 89.12 71 SER A C 1
ATOM 560 O O . SER A 1 71 ? 36.470 -30.269 -47.996 1.00 89.12 71 SER A O 1
ATOM 562 N N . HIS A 1 72 ? 35.030 -31.962 -47.681 1.00 90.38 72 HIS A N 1
ATOM 563 C CA . HIS A 1 72 ? 34.015 -31.200 -46.962 1.00 90.38 72 HIS A CA 1
ATOM 564 C C . HIS A 1 72 ? 33.982 -31.607 -45.484 1.00 90.38 72 HIS A C 1
ATOM 566 O O . HIS A 1 72 ? 33.706 -32.762 -45.155 1.00 90.38 72 HIS A O 1
ATOM 572 N N . GLN A 1 73 ? 34.208 -30.647 -44.582 1.00 86.06 73 GLN A N 1
ATOM 573 C CA . GLN A 1 73 ? 34.203 -30.907 -43.143 1.00 86.06 73 GLN A CA 1
ATOM 574 C C . GLN A 1 73 ? 32.785 -31.247 -42.643 1.00 86.06 73 GLN A C 1
ATOM 576 O O . GLN A 1 73 ? 31.847 -30.485 -42.893 1.00 86.06 73 GLN A O 1
ATOM 581 N N . PRO A 1 74 ? 32.594 -32.376 -41.937 1.00 88.69 74 PRO A N 1
ATOM 582 C CA . PRO A 1 74 ? 31.297 -32.737 -41.377 1.00 88.69 74 PRO A CA 1
ATOM 583 C C . PRO A 1 74 ? 30.898 -31.807 -4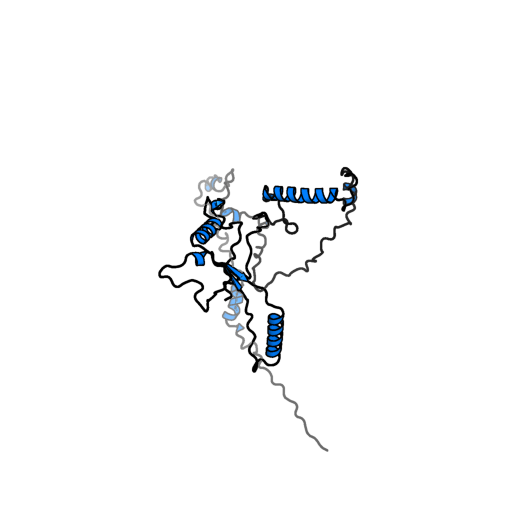0.220 1.00 88.69 74 PRO A C 1
ATOM 585 O O . PRO A 1 74 ? 31.735 -31.157 -39.591 1.00 88.69 74 PRO A O 1
ATOM 588 N N . ALA A 1 75 ? 29.600 -31.758 -39.911 1.00 91.25 75 ALA A N 1
ATOM 589 C CA . ALA A 1 75 ? 29.105 -31.022 -38.752 1.00 91.25 75 ALA A CA 1
ATOM 590 C C . ALA A 1 75 ? 29.641 -31.636 -37.444 1.00 91.25 75 ALA A C 1
ATOM 592 O O . ALA A 1 75 ? 29.570 -32.846 -37.239 1.00 91.25 75 ALA A O 1
ATOM 593 N N . VAL A 1 76 ? 30.156 -30.791 -36.548 1.00 92.50 76 VAL A N 1
ATOM 594 C CA . VAL A 1 76 ? 30.770 -31.215 -35.280 1.00 92.50 76 VAL A CA 1
ATOM 595 C C . VAL A 1 76 ? 29.725 -31.824 -34.341 1.00 92.50 76 VAL A C 1
ATOM 597 O O . VAL A 1 76 ? 28.719 -31.183 -34.025 1.00 92.50 76 VAL A O 1
ATOM 600 N N . HIS A 1 77 ? 29.993 -33.029 -33.832 1.00 94.25 77 HIS A N 1
ATOM 601 C CA . HIS A 1 77 ? 29.126 -33.689 -32.860 1.00 94.25 77 HIS A CA 1
ATOM 602 C C . HIS A 1 77 ? 29.110 -32.929 -31.513 1.00 94.25 77 HIS A C 1
ATOM 604 O O . HIS A 1 77 ? 30.146 -32.412 -31.075 1.00 94.25 77 HIS A O 1
ATOM 610 N N . PRO A 1 78 ? 27.974 -32.870 -30.789 1.00 93.69 78 PRO A N 1
ATOM 611 C CA . PRO A 1 78 ? 27.890 -32.156 -29.514 1.00 93.69 78 PRO A CA 1
ATOM 612 C C . PRO A 1 78 ? 28.913 -32.598 -28.456 1.00 93.69 78 PRO A C 1
ATOM 614 O O . PRO A 1 78 ? 29.394 -31.756 -27.697 1.00 93.69 78 PRO A O 1
ATOM 617 N N . HIS A 1 79 ? 29.269 -33.887 -28.410 1.00 93.75 79 HIS A N 1
ATOM 618 C CA . HIS A 1 79 ? 30.280 -34.403 -27.474 1.00 93.75 79 HIS A CA 1
ATOM 619 C C . HIS A 1 79 ? 31.711 -33.962 -27.827 1.00 93.75 79 HIS A C 1
ATOM 621 O O . HIS A 1 79 ? 32.496 -33.682 -26.920 1.00 93.75 79 HIS A O 1
ATOM 627 N N . ASP A 1 80 ? 32.020 -33.770 -29.111 1.00 93.88 80 ASP A N 1
ATOM 628 C CA . ASP A 1 80 ? 33.370 -33.408 -29.575 1.00 93.88 80 ASP A CA 1
ATOM 629 C C . ASP A 1 80 ? 33.629 -31.905 -29.476 1.00 93.88 80 ASP A C 1
ATOM 631 O O . ASP A 1 80 ? 34.767 -31.445 -29.361 1.00 93.88 80 ASP A O 1
ATOM 635 N N . ARG A 1 81 ? 32.558 -31.107 -29.429 1.00 90.12 81 ARG A N 1
ATOM 636 C CA . ARG A 1 81 ? 32.630 -29.648 -29.294 1.00 90.12 81 ARG A CA 1
ATOM 637 C C . ARG A 1 81 ? 33.469 -29.199 -28.094 1.00 90.12 81 ARG A C 1
ATOM 639 O O . ARG A 1 81 ? 34.109 -28.151 -28.149 1.00 90.12 81 ARG A O 1
ATOM 646 N N . ALA A 1 82 ? 33.453 -29.960 -26.999 1.00 89.06 82 ALA A N 1
ATOM 647 C CA . ALA A 1 82 ? 34.235 -29.644 -25.809 1.00 89.06 82 ALA A CA 1
ATOM 648 C C . ALA A 1 82 ? 35.740 -29.909 -25.989 1.00 89.06 82 ALA A C 1
ATOM 650 O O . ALA A 1 82 ? 36.528 -29.209 -25.346 1.00 89.06 82 ALA A O 1
ATOM 651 N N . LEU A 1 83 ? 36.103 -30.879 -26.835 1.00 90.44 83 LEU A N 1
ATOM 652 C CA . LEU A 1 83 ? 37.474 -31.308 -27.130 1.00 90.44 83 LEU A CA 1
ATOM 653 C C . LEU A 1 83 ? 38.156 -30.369 -28.132 1.00 90.44 83 LEU A C 1
ATOM 655 O O . LEU A 1 83 ? 39.337 -30.082 -27.998 1.00 90.44 83 LEU A O 1
ATOM 659 N N . LEU A 1 84 ? 37.390 -29.805 -29.071 1.00 90.75 84 LEU A N 1
ATOM 660 C CA . LEU A 1 84 ? 37.879 -28.846 -30.073 1.00 90.75 84 LEU A CA 1
ATOM 661 C C . LEU A 1 84 ? 38.103 -27.422 -29.528 1.00 90.75 84 LEU A C 1
ATOM 663 O O . LEU A 1 84 ? 38.363 -26.489 -30.289 1.00 90.75 84 LEU A O 1
ATOM 667 N N . ARG A 1 85 ? 37.968 -27.206 -28.214 1.00 89.50 85 ARG A N 1
ATOM 668 C CA . ARG A 1 85 ? 38.204 -25.885 -27.619 1.00 89.50 85 ARG A CA 1
ATOM 669 C C . ARG A 1 85 ? 39.704 -25.569 -27.643 1.00 89.50 85 ARG A C 1
ATOM 671 O O . ARG A 1 85 ? 40.487 -26.381 -27.157 1.00 89.50 85 ARG A O 1
ATOM 678 N N . PRO A 1 86 ? 40.119 -24.383 -28.133 1.00 89.69 86 PRO A N 1
ATOM 679 C CA . PRO A 1 86 ? 41.528 -24.019 -28.141 1.00 89.69 86 PRO A CA 1
ATOM 680 C C . PRO A 1 86 ? 42.055 -23.933 -26.708 1.00 89.69 86 PRO A C 1
ATOM 682 O O . PRO A 1 86 ? 41.320 -23.570 -25.787 1.00 89.69 86 PRO A O 1
ATOM 685 N N . ILE A 1 87 ? 43.347 -24.196 -26.522 1.00 85.19 87 ILE A N 1
ATOM 686 C CA . ILE A 1 87 ? 43.997 -24.202 -25.200 1.00 85.19 87 ILE A CA 1
ATOM 687 C C . ILE A 1 87 ? 43.783 -22.863 -24.469 1.00 85.19 87 ILE A C 1
ATOM 689 O O . ILE A 1 87 ? 43.541 -22.842 -23.267 1.00 85.19 87 ILE A O 1
ATOM 693 N N . ALA A 1 88 ? 43.753 -21.744 -25.202 1.00 83.81 88 ALA A N 1
ATOM 694 C CA . ALA A 1 88 ? 43.450 -20.419 -24.654 1.00 83.81 88 ALA A CA 1
ATOM 695 C C . ALA A 1 88 ? 42.024 -20.292 -24.070 1.00 83.81 88 ALA A C 1
ATOM 697 O O . ALA A 1 88 ? 41.803 -19.519 -23.139 1.00 83.81 88 ALA A O 1
ATOM 698 N N . ALA A 1 89 ? 41.056 -21.052 -24.595 1.00 81.69 89 ALA A N 1
ATOM 699 C CA . ALA A 1 89 ? 39.685 -21.113 -24.084 1.00 81.69 89 ALA A CA 1
ATOM 700 C C . ALA A 1 89 ? 39.530 -22.097 -22.914 1.00 81.69 89 ALA A C 1
ATOM 702 O O . ALA A 1 89 ? 38.540 -22.029 -22.180 1.00 81.69 89 ALA A O 1
ATOM 703 N N . LEU A 1 90 ? 40.513 -22.974 -22.692 1.00 79.44 90 LEU A N 1
ATOM 704 C CA . LEU A 1 90 ? 40.633 -23.812 -21.502 1.00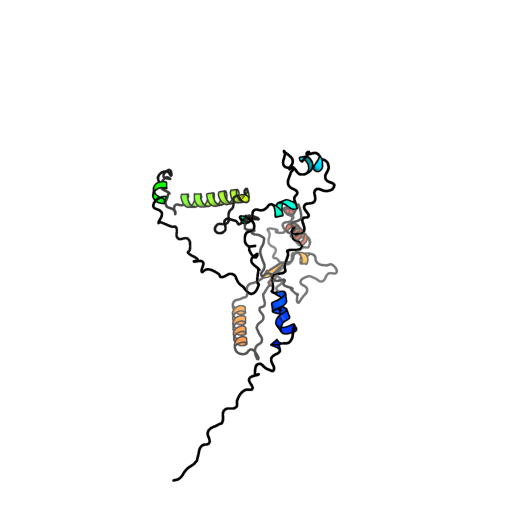 79.44 90 LEU A CA 1
ATOM 705 C C . LEU A 1 90 ? 41.198 -22.979 -20.335 1.00 79.44 90 LEU A C 1
ATOM 707 O O . LEU A 1 90 ? 42.170 -23.339 -19.677 1.00 79.44 90 LEU A O 1
ATOM 711 N N . GLY A 1 91 ? 40.608 -21.801 -20.111 1.00 78.44 91 GLY A N 1
ATOM 712 C CA . GLY A 1 91 ? 40.977 -20.918 -19.016 1.00 78.44 91 GLY A CA 1
ATOM 713 C C . GLY A 1 91 ? 40.840 -21.629 -17.671 1.00 78.44 91 GLY A C 1
ATOM 714 O O . GLY A 1 91 ? 40.081 -22.591 -17.527 1.00 78.44 91 GLY A O 1
ATOM 715 N N . LYS A 1 92 ? 41.568 -21.136 -16.662 1.00 75.12 92 LYS A N 1
ATOM 716 C CA . LYS A 1 92 ? 41.465 -21.621 -15.279 1.00 75.12 92 LYS A CA 1
ATOM 717 C C . LYS A 1 92 ? 39.986 -21.716 -14.921 1.00 75.12 92 LYS A C 1
ATOM 719 O O . LYS A 1 92 ? 39.283 -20.707 -15.005 1.00 75.12 92 LYS A O 1
ATOM 724 N N . LYS A 1 93 ? 39.512 -22.914 -14.558 1.00 61.69 93 LYS A N 1
ATOM 725 C CA . LYS A 1 93 ? 38.135 -23.120 -14.104 1.00 61.69 93 LYS A CA 1
ATOM 726 C C . LYS A 1 93 ? 37.907 -22.113 -12.984 1.00 61.69 93 LYS A C 1
ATOM 728 O O . LYS A 1 93 ? 38.493 -22.254 -11.912 1.00 61.69 93 LYS A O 1
ATOM 733 N N . LYS A 1 94 ? 37.143 -21.051 -13.264 1.00 61.66 94 LYS A N 1
ATOM 734 C CA . LYS A 1 94 ? 36.757 -20.071 -12.254 1.00 61.66 94 LYS A CA 1
ATOM 735 C C . LYS A 1 94 ? 36.024 -20.904 -11.219 1.00 61.66 94 LYS A C 1
ATOM 737 O O . LYS A 1 94 ? 34.961 -21.442 -11.526 1.00 61.66 94 LYS A O 1
ATOM 742 N N . VAL A 1 95 ? 36.665 -21.143 -10.076 1.00 63.12 95 VAL A N 1
ATOM 743 C CA . VAL A 1 95 ? 36.033 -21.843 -8.964 1.00 63.12 95 VAL A CA 1
ATOM 744 C C . VAL A 1 95 ? 34.785 -21.023 -8.703 1.00 63.12 95 VAL A C 1
ATOM 746 O O . VAL A 1 95 ? 34.895 -19.847 -8.356 1.00 63.12 95 VAL A O 1
ATOM 749 N N . ALA A 1 96 ? 33.623 -21.587 -9.044 1.00 62.31 96 ALA A N 1
ATOM 750 C CA . ALA A 1 96 ? 32.348 -20.946 -8.787 1.00 62.31 96 ALA A CA 1
ATOM 751 C C . ALA A 1 96 ? 32.400 -20.524 -7.326 1.00 62.31 96 ALA A C 1
ATOM 753 O O . ALA A 1 96 ? 32.791 -21.356 -6.508 1.00 62.31 96 ALA A O 1
ATOM 754 N N . GLU A 1 97 ? 32.149 -19.242 -7.048 1.00 64.31 97 GLU A N 1
ATOM 755 C CA . GLU A 1 97 ? 32.249 -18.657 -5.713 1.00 64.31 97 GLU A CA 1
ATOM 756 C C . GLU A 1 97 ? 31.562 -19.598 -4.730 1.00 64.31 97 GLU A C 1
ATOM 758 O O . GLU A 1 97 ? 30.332 -19.649 -4.651 1.00 64.31 97 GLU A O 1
ATOM 763 N N . ALA A 1 98 ? 32.363 -20.423 -4.052 1.00 64.25 98 ALA A N 1
ATOM 764 C CA . ALA A 1 98 ? 31.844 -21.374 -3.102 1.00 64.25 98 ALA A CA 1
ATOM 765 C C . ALA A 1 98 ? 31.173 -20.497 -2.059 1.00 64.25 98 ALA A C 1
ATOM 767 O O . ALA A 1 98 ? 31.823 -19.649 -1.445 1.00 64.25 98 ALA A O 1
ATOM 768 N N . THR A 1 99 ? 29.851 -20.606 -1.956 1.00 63.16 99 THR A N 1
ATOM 769 C CA . THR A 1 99 ? 29.066 -19.788 -1.038 1.00 63.16 99 THR A CA 1
ATOM 770 C C . THR A 1 99 ? 29.292 -20.362 0.349 1.00 63.16 99 THR A C 1
ATOM 772 O O . THR A 1 99 ? 28.519 -21.153 0.875 1.00 63.16 99 THR A O 1
ATOM 775 N N . VAL A 1 100 ? 30.459 -20.049 0.886 1.00 73.38 100 VAL A N 1
ATOM 776 C CA . VAL A 1 100 ? 30.917 -20.482 2.187 1.00 73.38 100 VAL A CA 1
ATOM 777 C C . VAL A 1 100 ? 30.147 -19.657 3.215 1.00 73.38 100 VAL A C 1
ATOM 779 O O . VAL A 1 100 ? 30.306 -18.443 3.282 1.00 73.38 100 VAL A O 1
ATOM 782 N N . SER A 1 101 ? 29.290 -20.305 4.004 1.00 68.69 101 SER A N 1
ATOM 783 C CA . SER A 1 101 ? 28.350 -19.643 4.926 1.00 68.69 101 SER A CA 1
ATOM 784 C C . SER A 1 101 ? 29.023 -18.804 6.018 1.00 68.69 101 SER A C 1
ATOM 786 O O . SER A 1 101 ? 28.413 -17.872 6.540 1.00 68.69 101 SER A O 1
ATOM 788 N N . PHE A 1 102 ? 30.284 -19.094 6.348 1.00 77.38 102 PHE A N 1
ATOM 789 C CA . PHE A 1 102 ? 31.065 -18.301 7.298 1.00 77.38 102 PHE A CA 1
ATOM 790 C C . PHE A 1 102 ? 31.727 -17.070 6.670 1.00 77.38 102 PHE A C 1
ATOM 792 O O . PHE A 1 102 ? 32.107 -16.146 7.389 1.00 77.38 102 PHE A O 1
ATOM 799 N N . LEU A 1 103 ? 31.874 -17.033 5.344 1.00 77.06 103 LEU A N 1
ATOM 800 C CA . LEU A 1 103 ? 32.516 -15.927 4.653 1.00 77.06 103 LEU A CA 1
ATOM 801 C C . LEU A 1 103 ? 31.445 -14.942 4.186 1.00 77.06 103 LEU A C 1
ATOM 803 O O . LEU A 1 103 ? 30.861 -15.077 3.111 1.00 77.06 103 LEU A O 1
ATOM 807 N N . ARG A 1 104 ? 31.169 -13.933 5.019 1.00 75.81 104 ARG A N 1
ATOM 808 C CA . ARG A 1 104 ? 30.310 -12.818 4.607 1.00 75.81 104 ARG A CA 1
ATOM 809 C C . ARG A 1 104 ? 31.023 -12.010 3.527 1.00 75.81 104 ARG A C 1
ATOM 811 O O . ARG A 1 104 ? 32.229 -11.782 3.607 1.00 75.81 104 ARG A O 1
ATOM 818 N N . ARG A 1 105 ? 30.264 -11.539 2.535 1.00 74.62 105 ARG A N 1
ATOM 819 C CA . ARG A 1 105 ? 30.769 -10.544 1.581 1.00 74.62 105 ARG A CA 1
ATOM 820 C C . ARG A 1 105 ? 31.168 -9.298 2.369 1.00 74.62 105 ARG A C 1
ATOM 822 O O . ARG A 1 105 ? 30.425 -8.871 3.249 1.00 74.62 105 ARG A O 1
ATOM 829 N N . THR A 1 106 ? 32.329 -8.733 2.071 1.00 75.06 106 THR A N 1
ATOM 830 C CA . THR A 1 106 ? 32.749 -7.468 2.672 1.00 75.06 106 THR A CA 1
ATOM 831 C C . THR A 1 106 ? 31.804 -6.368 2.200 1.00 75.06 106 THR A C 1
ATOM 833 O O . THR A 1 106 ? 31.723 -6.099 0.999 1.00 75.06 106 THR A O 1
ATOM 836 N N . GLU A 1 107 ? 31.076 -5.742 3.121 1.00 70.25 107 GLU A N 1
ATOM 837 C CA . GLU A 1 107 ? 30.377 -4.496 2.826 1.00 70.25 107 GLU A CA 1
ATOM 838 C C . GLU A 1 107 ? 31.431 -3.408 2.623 1.00 70.25 107 GLU A C 1
ATOM 840 O O . GLU A 1 107 ? 32.206 -3.082 3.521 1.00 70.25 107 GLU A O 1
ATOM 845 N N . TYR A 1 108 ? 31.492 -2.861 1.413 1.00 64.31 108 TYR A N 1
ATOM 846 C CA . TYR A 1 108 ? 32.179 -1.598 1.203 1.00 64.31 108 TYR A CA 1
ATOM 847 C C . TYR A 1 108 ? 31.329 -0.511 1.850 1.00 64.31 108 TYR A C 1
ATOM 849 O O . TYR A 1 108 ? 30.106 -0.551 1.726 1.00 64.31 108 TYR A O 1
ATOM 857 N N . ILE A 1 109 ? 31.968 0.447 2.525 1.00 63.03 109 ILE A N 1
ATOM 858 C CA . ILE A 1 109 ? 31.321 1.641 3.077 1.00 63.03 109 ILE A CA 1
ATOM 859 C C . ILE A 1 109 ? 30.647 2.374 1.909 1.00 63.03 109 ILE A C 1
ATOM 861 O O . ILE A 1 109 ? 31.257 3.196 1.226 1.00 63.03 109 ILE A O 1
ATOM 865 N N . SER A 1 110 ? 29.396 2.023 1.611 1.00 51.66 110 SER A N 1
ATOM 866 C CA . SER A 1 110 ? 28.604 2.695 0.599 1.00 51.66 110 SER A CA 1
ATOM 867 C C . SER A 1 110 ? 28.187 4.004 1.230 1.00 51.66 110 SER A C 1
ATOM 869 O O . SER A 1 110 ? 27.301 4.041 2.084 1.00 51.66 110 SER A O 1
ATOM 871 N N . ASN A 1 111 ? 28.884 5.070 0.856 1.00 51.56 111 ASN A N 1
ATOM 872 C CA . ASN A 1 111 ? 28.523 6.415 1.242 1.00 51.56 111 ASN A CA 1
ATOM 873 C C . ASN A 1 111 ? 27.047 6.604 0.858 1.00 51.56 111 ASN A C 1
ATOM 875 O O . ASN A 1 111 ? 26.724 6.706 -0.328 1.00 51.56 111 ASN A O 1
ATOM 879 N N . PHE A 1 112 ? 26.142 6.636 1.838 1.00 56.59 112 PHE A N 1
ATOM 880 C CA . PHE A 1 112 ? 24.808 7.206 1.671 1.00 56.59 112 PHE A CA 1
ATOM 881 C C . PHE A 1 112 ? 24.991 8.719 1.497 1.00 56.59 112 PHE A C 1
ATOM 883 O O . PHE A 1 112 ? 24.584 9.529 2.322 1.00 56.59 112 PHE A O 1
ATOM 890 N N . ALA A 1 113 ? 25.662 9.112 0.414 1.00 51.09 113 ALA A N 1
ATOM 891 C CA . ALA A 1 113 ? 25.565 10.446 -0.114 1.00 51.09 113 ALA A CA 1
ATOM 892 C C . ALA A 1 113 ? 24.138 10.550 -0.633 1.00 51.09 113 ALA A C 1
ATOM 894 O O . ALA A 1 113 ? 23.802 10.060 -1.715 1.00 51.09 113 ALA A O 1
ATOM 895 N N . SER A 1 114 ? 23.281 11.170 0.171 1.00 53.34 114 SER A N 1
ATOM 896 C CA . SER A 1 114 ? 22.108 11.877 -0.315 1.00 53.34 114 SER A CA 1
ATOM 897 C C . SER A 1 114 ? 22.503 12.510 -1.643 1.00 53.34 114 SER A C 1
ATOM 899 O O . SER A 1 114 ? 23.483 13.256 -1.684 1.00 53.34 114 SER A O 1
ATOM 901 N N . LYS A 1 115 ? 21.808 12.169 -2.734 1.00 51.72 115 LYS A N 1
ATOM 902 C CA . LYS A 1 115 ? 21.970 12.854 -4.018 1.00 51.72 115 LYS A CA 1
ATOM 903 C C . LYS A 1 115 ? 21.693 14.338 -3.785 1.00 51.72 115 LYS A C 1
ATOM 905 O O . LYS A 1 115 ? 20.560 14.791 -3.904 1.00 51.72 115 LYS A O 1
ATOM 910 N N . ARG A 1 116 ? 22.725 15.097 -3.425 1.00 48.47 116 ARG A N 1
ATOM 911 C CA . ARG A 1 116 ? 22.761 16.527 -3.666 1.00 48.47 116 ARG A CA 1
ATOM 912 C C . ARG A 1 116 ? 22.766 16.646 -5.180 1.00 48.47 116 ARG A C 1
ATOM 914 O O . ARG A 1 116 ? 23.545 15.973 -5.850 1.00 48.47 116 ARG A O 1
ATOM 921 N N . HIS A 1 117 ? 21.816 17.410 -5.699 1.00 49.72 117 HIS A N 1
ATOM 922 C CA . HIS A 1 117 ? 21.809 17.816 -7.093 1.00 49.72 117 HIS A CA 1
ATOM 923 C C . HIS A 1 117 ? 23.208 18.337 -7.430 1.00 49.72 117 HIS A C 1
ATOM 925 O O . HIS A 1 117 ? 23.662 19.309 -6.828 1.00 49.72 117 HIS A O 1
ATOM 931 N N . ASP A 1 118 ? 23.903 17.637 -8.321 1.00 43.59 118 ASP A N 1
ATOM 932 C CA . ASP A 1 118 ? 25.224 18.025 -8.783 1.00 43.59 118 ASP A CA 1
ATOM 933 C C . ASP A 1 118 ? 25.072 19.306 -9.610 1.00 43.59 118 ASP A C 1
ATOM 935 O O . ASP A 1 118 ? 24.614 19.290 -10.753 1.00 43.59 118 ASP A O 1
ATOM 939 N N . ALA A 1 119 ? 25.362 20.437 -8.972 1.00 53.84 119 ALA A N 1
ATOM 940 C CA . ALA A 1 119 ? 25.442 21.753 -9.592 1.00 53.84 119 ALA A CA 1
ATOM 941 C C . ALA A 1 119 ? 26.839 21.994 -10.205 1.00 53.84 119 ALA A C 1
ATOM 943 O O . ALA A 1 119 ? 27.288 23.135 -10.272 1.00 53.84 119 ALA A O 1
ATOM 944 N N . GLY A 1 120 ? 27.545 20.926 -10.599 1.00 52.97 120 GLY A N 1
ATOM 945 C CA . GLY A 1 120 ? 28.939 20.970 -11.038 1.00 52.97 120 GLY A CA 1
ATOM 946 C C . GLY A 1 120 ? 29.204 20.611 -12.501 1.00 52.97 120 GLY A C 1
ATOM 947 O O . GLY A 1 120 ? 30.363 20.663 -12.901 1.00 52.97 120 GLY A O 1
ATOM 948 N N . ASP A 1 121 ? 28.200 20.267 -13.318 1.00 53.34 121 ASP A N 1
ATOM 949 C CA . ASP A 1 121 ? 28.436 19.954 -14.737 1.00 53.34 121 ASP A CA 1
ATOM 950 C C . ASP A 1 121 ? 28.278 21.213 -15.624 1.00 53.34 121 ASP A C 1
ATOM 952 O O . ASP A 1 121 ? 27.148 21.657 -15.873 1.00 53.34 121 ASP A O 1
ATOM 956 N N . PRO A 1 122 ? 29.371 21.812 -16.147 1.00 57.66 122 PRO A N 1
ATOM 957 C CA . PRO A 1 122 ? 29.299 23.013 -16.984 1.00 57.66 122 PRO A CA 1
ATOM 958 C C . PRO A 1 122 ? 28.572 22.775 -18.318 1.00 57.66 122 PRO A C 1
ATOM 960 O O . PRO A 1 122 ? 28.206 23.737 -18.997 1.00 57.66 122 PRO A O 1
ATOM 963 N N . ARG A 1 123 ? 28.299 21.515 -18.701 1.00 57.31 123 ARG A N 1
ATOM 964 C CA . ARG A 1 123 ? 27.455 21.189 -19.864 1.00 57.31 123 ARG A CA 1
ATOM 965 C C . ARG A 1 123 ? 25.954 21.217 -19.568 1.00 57.31 123 ARG A C 1
ATOM 967 O O . ARG A 1 123 ? 25.167 21.384 -20.501 1.00 57.31 123 ARG A O 1
ATOM 974 N N . ALA A 1 124 ? 25.537 21.129 -18.305 1.00 56.22 124 ALA A N 1
ATOM 975 C CA . ALA A 1 124 ? 24.125 21.226 -17.928 1.00 56.22 124 ALA A CA 1
ATOM 976 C C . ALA A 1 124 ? 23.579 22.662 -18.058 1.00 56.22 124 ALA A C 1
ATOM 978 O O . ALA A 1 124 ? 22.390 22.847 -18.319 1.00 56.22 124 ALA A O 1
ATOM 979 N N . LEU A 1 125 ? 24.447 23.677 -17.960 1.00 55.59 125 LEU A N 1
ATOM 980 C CA . LEU A 1 125 ? 24.076 25.091 -18.100 1.00 55.59 125 LEU A CA 1
ATOM 981 C C . LEU A 1 125 ? 23.746 25.484 -19.552 1.00 55.59 125 LEU A C 1
ATOM 983 O O . LEU A 1 125 ? 22.886 26.335 -19.777 1.00 55.59 125 LEU A O 1
ATOM 987 N N . LEU A 1 126 ? 24.351 24.823 -20.544 1.00 57.72 126 LEU A N 1
ATOM 988 C CA . LEU A 1 126 ? 24.178 25.132 -21.973 1.00 57.72 126 LEU A CA 1
ATOM 989 C C . LEU A 1 126 ? 22.879 24.571 -22.581 1.00 57.72 126 LEU A C 1
ATOM 991 O O . LEU A 1 126 ? 22.380 25.109 -23.569 1.00 57.72 126 LEU A O 1
ATOM 995 N N . ASN A 1 127 ? 22.279 23.549 -21.961 1.00 53.59 127 ASN A N 1
ATOM 996 C CA . ASN A 1 127 ? 21.029 22.931 -22.428 1.00 53.59 127 ASN A CA 1
ATOM 997 C C . ASN A 1 127 ? 19.751 23.602 -21.887 1.00 53.59 127 ASN A C 1
ATOM 999 O O . ASN A 1 127 ? 18.641 23.148 -22.169 1.00 53.59 127 ASN A O 1
ATOM 1003 N N . THR A 1 128 ? 19.872 24.700 -21.136 1.00 50.72 128 THR A N 1
ATOM 1004 C CA . THR A 1 128 ? 18.719 25.433 -20.580 1.00 50.72 128 THR A CA 1
ATOM 1005 C C . THR A 1 128 ? 18.105 26.457 -21.546 1.00 50.72 128 THR A C 1
ATOM 1007 O O . THR A 1 128 ? 17.050 27.018 -21.260 1.00 50.72 128 THR A O 1
ATOM 1010 N N . SER A 1 129 ? 18.693 26.662 -22.729 1.00 54.78 129 SER A N 1
ATOM 1011 C CA . SER A 1 129 ? 18.347 27.771 -23.634 1.00 54.78 129 SER A CA 1
ATOM 1012 C C . SER A 1 129 ? 17.170 27.530 -24.595 1.00 54.78 129 SER A C 1
ATOM 1014 O O . SER A 1 129 ? 16.890 28.387 -25.430 1.00 54.78 129 SER A O 1
ATOM 1016 N N . LYS A 1 130 ? 16.441 26.406 -24.502 1.00 52.88 130 LYS A N 1
ATOM 1017 C CA . LYS A 1 130 ? 15.317 26.102 -25.420 1.00 52.88 130 LYS A CA 1
ATOM 1018 C C . LYS A 1 130 ? 14.049 25.570 -24.748 1.00 52.88 130 LYS A C 1
ATOM 1020 O O . LYS A 1 130 ? 13.294 24.822 -25.364 1.00 52.88 130 LYS A O 1
ATOM 1025 N N . LYS A 1 131 ? 13.772 25.946 -23.496 1.00 54.78 131 LYS A N 1
ATOM 1026 C CA . LYS A 1 131 ? 12.403 25.816 -22.967 1.00 54.78 131 LYS A CA 1
ATOM 1027 C C . LYS A 1 131 ? 11.648 27.116 -23.244 1.00 54.78 131 LYS A C 1
ATOM 1029 O O . LYS A 1 131 ? 12.179 28.172 -22.901 1.00 54.78 131 LYS A O 1
ATOM 1034 N N . PRO A 1 132 ? 10.440 27.073 -23.841 1.00 50.47 132 PRO A N 1
ATOM 1035 C CA . PRO A 1 132 ? 9.611 28.266 -23.941 1.00 50.47 132 PRO A CA 1
ATOM 1036 C C . PRO A 1 132 ? 9.454 28.833 -22.530 1.00 50.47 132 PRO A C 1
ATOM 1038 O O . PRO A 1 132 ? 9.095 28.096 -21.606 1.00 50.47 132 PRO A O 1
ATOM 1041 N N . ARG A 1 133 ? 9.802 30.114 -22.349 1.00 52.38 133 ARG A N 1
ATOM 1042 C CA . ARG A 1 133 ? 9.599 30.825 -21.083 1.00 52.38 133 ARG A CA 1
ATOM 1043 C C . ARG A 1 133 ? 8.114 30.702 -20.764 1.00 52.38 133 ARG A C 1
ATOM 1045 O O . ARG A 1 133 ? 7.289 31.324 -21.428 1.00 52.38 133 ARG A O 1
ATOM 1052 N N . ARG A 1 134 ? 7.772 29.845 -19.797 1.00 57.56 134 ARG A N 1
ATOM 1053 C CA . ARG A 1 134 ? 6.427 29.830 -19.226 1.00 57.56 134 ARG A CA 1
ATOM 1054 C C . ARG A 1 134 ? 6.156 31.250 -18.743 1.00 57.56 134 ARG A C 1
ATOM 1056 O O . ARG A 1 134 ? 7.049 31.875 -18.167 1.00 57.56 134 ARG A O 1
ATOM 1063 N N . ALA A 1 135 ? 4.963 31.755 -19.055 1.00 58.84 135 ALA A N 1
ATOM 1064 C CA . ALA A 1 135 ? 4.480 33.035 -18.554 1.00 58.84 135 ALA A CA 1
ATOM 1065 C C . ALA A 1 135 ? 4.784 33.141 -17.049 1.00 58.84 135 ALA A C 1
ATOM 1067 O O . ALA A 1 135 ? 4.758 32.098 -16.386 1.00 58.84 135 ALA A O 1
ATOM 1068 N N . PRO A 1 136 ? 5.105 34.342 -16.528 1.00 57.59 136 PRO A N 1
ATOM 1069 C CA . PRO A 1 136 ? 5.441 34.518 -15.120 1.00 57.59 136 PRO A CA 1
ATOM 1070 C C . PRO A 1 136 ? 4.374 33.825 -14.280 1.00 57.59 136 PRO A C 1
ATOM 1072 O O . PRO A 1 136 ? 3.189 34.153 -14.364 1.00 57.59 136 PRO A O 1
ATOM 1075 N N . GLU A 1 137 ? 4.797 32.776 -13.577 1.00 60.97 137 GLU A N 1
ATOM 1076 C CA . GLU A 1 137 ? 3.919 31.989 -12.731 1.00 60.97 137 GLU A CA 1
ATOM 1077 C C . GLU A 1 137 ? 3.330 32.972 -11.721 1.00 60.97 137 GLU A C 1
ATOM 1079 O O . GLU A 1 137 ? 4.070 33.698 -11.052 1.00 60.97 137 GLU A O 1
ATOM 1084 N N . GLN A 1 138 ? 1.997 33.085 -11.693 1.00 61.94 138 GLN A N 1
ATOM 1085 C CA . GLN A 1 138 ? 1.310 33.843 -10.648 1.00 61.94 138 GLN A CA 1
ATOM 1086 C C . GLN A 1 138 ? 1.890 33.387 -9.306 1.00 61.94 138 GLN A C 1
ATOM 1088 O O . GLN A 1 138 ? 2.222 32.205 -9.183 1.00 61.94 138 GLN A O 1
ATOM 1093 N N . ALA A 1 139 ? 2.041 34.304 -8.341 1.00 68.81 139 ALA A N 1
ATOM 1094 C CA . ALA A 1 139 ? 2.622 33.989 -7.034 1.00 68.81 139 ALA A CA 1
ATOM 1095 C C . ALA A 1 139 ? 2.117 32.620 -6.549 1.00 68.81 139 ALA A C 1
ATOM 1097 O O . ALA A 1 139 ? 0.928 32.322 -6.706 1.00 68.81 139 ALA A O 1
ATOM 1098 N N . ALA A 1 140 ? 3.016 31.772 -6.041 1.00 67.31 140 ALA A N 1
ATOM 1099 C CA . ALA A 1 140 ? 2.719 30.367 -5.741 1.00 67.31 140 ALA A CA 1
ATOM 1100 C C . ALA A 1 140 ? 1.503 30.188 -4.810 1.00 67.31 140 ALA A C 1
ATOM 1102 O O . ALA A 1 140 ? 0.849 29.143 -4.868 1.00 67.31 140 ALA A O 1
ATOM 1103 N N . ASP A 1 141 ? 1.198 31.239 -4.045 1.00 74.62 141 ASP A N 1
ATOM 1104 C CA . ASP A 1 141 ? 0.117 31.349 -3.065 1.00 74.62 141 ASP A CA 1
ATOM 1105 C C . ASP A 1 141 ? -1.143 32.042 -3.613 1.00 74.62 141 ASP A C 1
ATOM 1107 O O . ASP A 1 141 ? -2.113 32.266 -2.893 1.00 74.62 141 ASP A O 1
ATOM 1111 N N . SER A 1 142 ? -1.163 32.405 -4.898 1.00 88.31 142 SER A N 1
ATOM 1112 C CA . SER A 1 142 ? -2.363 32.943 -5.534 1.00 88.31 142 SER A CA 1
ATOM 1113 C C . SER A 1 142 ? -3.455 31.860 -5.587 1.00 88.31 142 SER A C 1
ATOM 1115 O O . SER A 1 142 ? -3.179 30.722 -5.987 1.00 88.31 142 SER A O 1
ATOM 1117 N N . PRO A 1 143 ? -4.720 32.186 -5.261 1.00 90.50 143 PRO A N 1
ATOM 1118 C CA . PRO A 1 143 ? -5.807 31.202 -5.244 1.00 90.50 143 PRO A CA 1
ATOM 1119 C C . PRO A 1 143 ? -5.980 30.445 -6.569 1.00 90.50 143 PRO A C 1
ATOM 1121 O O . PRO A 1 143 ? -6.269 29.250 -6.587 1.00 90.50 143 PRO A O 1
ATOM 1124 N N . ALA A 1 144 ? -5.740 31.120 -7.697 1.00 89.06 144 ALA A N 1
ATOM 1125 C CA . ALA A 1 144 ? -5.808 30.514 -9.023 1.00 89.06 144 ALA A CA 1
ATOM 1126 C C . ALA A 1 144 ? -4.691 29.479 -9.274 1.00 89.06 144 ALA A C 1
ATOM 1128 O O . ALA A 1 144 ? -4.933 28.475 -9.947 1.00 89.06 144 ALA A O 1
ATOM 1129 N N . ALA A 1 145 ? -3.485 29.683 -8.734 1.00 88.44 145 ALA A N 1
ATOM 1130 C CA . ALA A 1 145 ? -2.398 28.709 -8.825 1.00 88.44 145 ALA A CA 1
ATOM 1131 C C . ALA A 1 145 ? -2.653 27.487 -7.930 1.00 88.44 145 ALA A C 1
ATOM 1133 O O . ALA A 1 145 ? -2.404 26.358 -8.357 1.00 88.44 145 ALA A O 1
ATOM 1134 N N . ILE A 1 146 ? -3.195 27.703 -6.727 1.00 89.75 146 ILE A N 1
ATOM 1135 C CA . ILE A 1 146 ? -3.579 26.631 -5.798 1.00 89.75 146 ILE A CA 1
ATOM 1136 C C . ILE A 1 146 ? -4.652 25.746 -6.432 1.00 89.75 146 ILE A C 1
ATOM 1138 O O . ILE A 1 146 ? -4.464 24.534 -6.517 1.00 89.75 146 ILE A O 1
ATOM 1142 N N . LYS A 1 147 ? -5.719 26.346 -6.976 1.00 94.19 147 LYS A N 1
ATOM 1143 C CA . LYS A 1 147 ? -6.786 25.609 -7.666 1.00 94.19 147 LYS A CA 1
ATOM 1144 C C . LYS A 1 147 ? -6.237 24.720 -8.785 1.00 94.19 147 LYS A C 1
ATOM 1146 O O . LYS A 1 147 ? -6.493 23.525 -8.799 1.00 94.19 147 LYS A O 1
ATOM 1151 N N . ARG A 1 148 ? -5.397 25.270 -9.667 1.00 93.00 148 ARG A N 1
ATOM 1152 C CA . ARG A 1 148 ? -4.786 24.497 -10.763 1.00 93.00 148 ARG A CA 1
ATOM 1153 C C . ARG A 1 148 ? -3.933 23.325 -10.271 1.00 93.00 148 ARG A C 1
ATOM 1155 O O . ARG A 1 148 ? -3.865 22.308 -10.951 1.00 93.00 148 ARG A O 1
ATOM 1162 N N . LYS A 1 149 ? -3.241 23.463 -9.133 1.00 93.69 149 LYS A N 1
ATOM 1163 C CA . LYS A 1 149 ? -2.456 22.366 -8.538 1.00 93.69 149 LYS A CA 1
ATOM 1164 C C . LYS A 1 149 ? -3.361 21.264 -7.991 1.00 93.69 149 LYS A C 1
ATOM 1166 O O . LYS A 1 149 ? -3.022 20.097 -8.157 1.00 93.69 149 LYS A O 1
ATOM 1171 N N . ILE A 1 150 ? -4.481 21.642 -7.376 1.00 94.06 150 ILE A N 1
ATOM 1172 C CA . ILE A 1 150 ? -5.493 20.707 -6.875 1.00 94.06 150 ILE A CA 1
ATOM 1173 C C . ILE A 1 150 ? -6.104 19.934 -8.046 1.00 94.06 150 ILE A C 1
ATOM 1175 O O . ILE A 1 150 ? -6.007 18.710 -8.060 1.00 94.06 150 ILE A O 1
ATOM 1179 N N . ASP A 1 151 ? -6.626 20.634 -9.058 1.00 95.75 151 ASP A N 1
ATOM 1180 C CA . ASP A 1 151 ? -7.246 20.020 -10.244 1.00 95.75 151 ASP A CA 1
ATOM 1181 C C . ASP A 1 151 ? -6.271 19.044 -10.926 1.00 95.75 151 ASP A C 1
ATOM 1183 O O . ASP A 1 151 ? -6.593 17.885 -11.182 1.00 95.75 151 ASP A O 1
ATOM 1187 N N . ARG A 1 152 ? -5.012 19.468 -11.090 1.00 95.12 152 ARG A N 1
ATOM 1188 C CA . ARG A 1 152 ? -3.950 18.629 -11.654 1.00 95.12 152 ARG A CA 1
ATOM 1189 C C . ARG A 1 152 ? -3.634 17.387 -10.814 1.00 95.12 152 ARG A C 1
ATOM 1191 O O . ARG A 1 152 ? -3.206 16.378 -11.369 1.00 95.12 152 ARG A O 1
ATOM 1198 N N . GLY A 1 153 ? -3.776 17.461 -9.490 1.00 93.00 153 GLY A N 1
ATOM 1199 C CA . GLY A 1 153 ? -3.585 16.316 -8.600 1.00 93.00 153 GLY A CA 1
ATOM 1200 C C . GLY A 1 153 ? -4.625 15.226 -8.852 1.00 93.00 153 GLY A C 1
ATOM 1201 O O . GLY A 1 153 ? -4.266 14.053 -8.945 1.00 93.00 153 GLY A O 1
ATOM 1202 N N . PHE A 1 154 ? -5.886 15.623 -9.044 1.00 93.25 154 PHE A N 1
ATOM 1203 C CA . PHE A 1 154 ? -6.978 14.705 -9.372 1.00 93.25 154 PHE A CA 1
ATOM 1204 C C . PHE A 1 154 ? -6.844 14.117 -10.779 1.00 93.25 154 PHE A C 1
ATOM 1206 O O . PHE A 1 154 ? -6.940 12.901 -10.931 1.00 93.25 154 PHE A O 1
ATOM 1213 N N . GLU A 1 155 ? -6.539 14.943 -11.784 1.00 94.00 155 GLU A N 1
ATOM 1214 C CA . GLU A 1 155 ? -6.292 14.475 -13.158 1.00 94.00 155 GLU A CA 1
ATOM 1215 C C . GLU A 1 155 ? -5.161 13.437 -13.203 1.00 94.00 155 GLU A C 1
ATOM 1217 O O . GLU A 1 155 ? -5.281 12.391 -13.841 1.00 94.00 155 GLU A O 1
ATOM 1222 N N . LEU A 1 156 ? -4.064 13.694 -12.477 1.00 91.25 156 LEU A N 1
ATOM 1223 C CA . LEU A 1 156 ? -2.937 12.768 -12.409 1.00 91.25 156 LEU A CA 1
ATOM 1224 C C . LEU A 1 156 ? -3.333 11.447 -11.741 1.00 91.25 156 LEU A C 1
ATOM 1226 O O . LEU A 1 156 ? -3.009 10.388 -12.274 1.00 91.25 156 LEU A O 1
ATOM 1230 N N . ALA A 1 157 ? -4.039 11.502 -10.610 1.00 89.62 157 ALA A N 1
ATOM 1231 C CA . ALA A 1 157 ? -4.494 10.304 -9.909 1.00 89.62 157 ALA A CA 1
ATOM 1232 C C . ALA A 1 157 ? -5.429 9.449 -10.786 1.00 89.62 157 ALA A C 1
ATOM 1234 O O . ALA A 1 157 ? -5.313 8.223 -10.801 1.00 89.62 157 ALA A O 1
ATOM 1235 N N . GLU A 1 158 ? -6.306 10.080 -11.572 1.00 90.00 158 GLU A N 1
ATOM 1236 C CA . GLU A 1 158 ? -7.194 9.389 -12.511 1.00 90.00 158 GLU A CA 1
ATOM 1237 C C . GLU A 1 158 ? -6.416 8.720 -13.658 1.00 90.00 158 GLU A C 1
ATOM 1239 O O . GLU A 1 158 ? -6.680 7.566 -14.011 1.00 90.00 158 GLU A O 1
ATOM 1244 N N . GLU A 1 159 ? -5.424 9.406 -14.233 1.00 89.56 159 GLU A N 1
ATOM 1245 C CA . GLU A 1 159 ? -4.553 8.824 -15.260 1.00 89.56 159 GLU A CA 1
ATOM 1246 C C . GLU A 1 159 ? -3.733 7.642 -14.728 1.00 89.56 159 GLU A C 1
ATOM 1248 O O . GLU A 1 159 ? -3.549 6.646 -15.433 1.00 89.56 159 GLU A O 1
ATOM 1253 N N . GLU A 1 160 ? -3.223 7.742 -13.500 1.00 88.81 160 GLU A N 1
ATOM 1254 C CA . GLU A 1 160 ? -2.453 6.680 -12.849 1.00 88.81 160 GLU A CA 1
ATOM 1255 C C . GLU A 1 160 ? -3.316 5.455 -12.533 1.00 88.81 160 GLU A C 1
ATOM 1257 O O . GLU A 1 160 ? -2.860 4.327 -12.735 1.00 88.81 160 GLU A O 1
ATOM 1262 N N . LEU A 1 161 ? -4.579 5.667 -12.148 1.00 87.62 161 LEU A N 1
ATOM 1263 C CA . LEU A 1 161 ? -5.562 4.601 -11.955 1.00 87.62 161 LEU A CA 1
ATOM 1264 C C . LEU A 1 161 ? -5.900 3.888 -13.276 1.00 87.62 161 LEU A C 1
ATOM 1266 O O . LEU A 1 161 ? -5.929 2.659 -13.328 1.00 87.62 161 LEU A O 1
ATOM 1270 N N . LYS A 1 162 ? -6.099 4.638 -14.372 1.00 89.50 162 LYS A N 1
ATOM 1271 C CA . LYS A 1 162 ? -6.361 4.073 -15.714 1.00 89.50 162 LYS A CA 1
ATOM 1272 C C . LYS A 1 162 ? -5.141 3.358 -16.302 1.00 89.50 162 LYS A C 1
ATOM 1274 O O . LYS A 1 162 ? -5.280 2.402 -17.070 1.00 89.50 162 LYS A O 1
ATOM 1279 N N . HIS A 1 163 ? -3.936 3.823 -15.975 1.00 88.94 163 HIS A N 1
ATOM 1280 C CA . HIS A 1 163 ? -2.682 3.343 -16.555 1.00 88.94 163 HIS A CA 1
ATOM 1281 C C . HIS A 1 163 ? -1.637 2.978 -15.486 1.00 88.94 163 HIS A C 1
ATOM 1283 O O . HIS A 1 163 ? -0.565 3.595 -15.425 1.00 88.94 163 HIS A O 1
ATOM 1289 N N . PRO A 1 164 ? -1.856 1.893 -14.718 1.00 83.44 164 PRO A N 1
ATOM 1290 C CA . PRO A 1 164 ? -1.010 1.537 -13.576 1.00 83.44 164 PRO A CA 1
ATOM 1291 C C . PRO A 1 164 ? 0.441 1.214 -13.966 1.00 83.44 164 PRO A C 1
ATOM 1293 O O . PRO A 1 164 ? 1.374 1.438 -13.200 1.00 83.44 164 PRO A O 1
ATOM 1296 N N . LYS A 1 165 ? 0.676 0.761 -15.205 1.00 85.31 165 LYS A N 1
ATOM 1297 C CA . LYS A 1 165 ? 2.022 0.456 -15.732 1.00 85.31 165 LYS A CA 1
ATOM 1298 C C . LYS A 1 165 ? 2.915 1.690 -15.908 1.00 85.31 165 LYS A C 1
ATOM 1300 O O . LYS A 1 165 ? 4.127 1.549 -16.069 1.00 85.31 165 LYS A O 1
ATOM 1305 N N . ARG A 1 166 ? 2.329 2.891 -15.939 1.00 85.56 166 ARG A N 1
ATOM 1306 C CA . ARG A 1 166 ? 3.067 4.152 -16.099 1.00 85.56 166 ARG A CA 1
ATOM 1307 C C . ARG A 1 166 ? 3.624 4.655 -14.765 1.00 85.56 166 ARG A C 1
ATOM 1309 O O . ARG A 1 166 ? 4.609 5.394 -14.763 1.00 85.56 166 ARG A O 1
ATOM 1316 N N . VAL A 1 167 ? 3.027 4.222 -13.654 1.00 87.38 167 VAL A N 1
ATOM 1317 C CA . VAL A 1 167 ? 3.407 4.613 -12.298 1.00 87.38 167 VAL A CA 1
ATOM 1318 C C . VAL A 1 167 ? 4.748 3.983 -11.937 1.00 87.38 167 VAL A C 1
ATOM 1320 O O . VAL A 1 167 ? 4.956 2.776 -12.070 1.00 87.38 167 VAL A O 1
ATOM 1323 N N . ARG A 1 168 ? 5.689 4.815 -11.488 1.00 87.88 168 ARG A N 1
ATOM 1324 C CA . ARG A 1 168 ? 7.022 4.388 -11.050 1.00 87.88 168 ARG A CA 1
ATOM 1325 C C . ARG A 1 168 ? 7.249 4.821 -9.617 1.00 87.88 168 ARG A C 1
ATOM 1327 O O . ARG A 1 168 ? 6.980 5.963 -9.260 1.00 87.88 168 ARG A O 1
ATOM 1334 N N . HIS A 1 169 ? 7.839 3.940 -8.818 1.00 90.19 169 HIS A N 1
ATOM 1335 C CA . HIS A 1 169 ? 8.189 4.285 -7.448 1.00 90.19 169 HIS A CA 1
ATOM 1336 C C . HIS A 1 169 ? 9.265 5.397 -7.431 1.00 90.19 169 HIS A C 1
ATOM 1338 O O . HIS A 1 169 ? 10.284 5.273 -8.122 1.00 90.19 169 HIS A O 1
ATOM 1344 N N . PRO A 1 170 ? 9.112 6.444 -6.594 1.00 89.12 170 PRO A N 1
ATOM 1345 C CA . PRO A 1 170 ? 9.970 7.637 -6.604 1.00 89.12 170 PRO A CA 1
ATOM 1346 C C . PRO A 1 170 ? 11.454 7.328 -6.349 1.00 89.12 170 PRO A C 1
ATOM 1348 O O . PRO A 1 170 ? 12.333 7.819 -7.055 1.00 89.12 170 PRO A O 1
ATOM 1351 N N . THR A 1 171 ? 11.742 6.457 -5.379 1.00 90.50 171 THR A N 1
ATOM 1352 C CA . THR A 1 171 ? 13.115 6.042 -5.040 1.00 90.50 171 THR A CA 1
ATOM 1353 C C . THR A 1 171 ? 13.588 4.792 -5.798 1.00 90.50 171 THR A C 1
ATOM 1355 O O . THR A 1 171 ? 14.726 4.737 -6.264 1.00 90.50 171 THR A O 1
ATOM 1358 N N . LYS A 1 172 ? 12.732 3.769 -5.941 1.00 89.44 172 LYS A N 1
ATOM 1359 C CA . LYS A 1 172 ? 13.071 2.453 -6.506 1.00 89.44 172 LYS A CA 1
ATOM 1360 C C . LYS A 1 172 ? 12.522 2.293 -7.925 1.00 89.44 172 LYS A C 1
ATOM 1362 O O . LYS A 1 172 ? 11.451 1.741 -8.126 1.00 89.44 172 LYS A O 1
ATOM 1367 N N . ARG A 1 173 ? 13.291 2.693 -8.936 1.00 88.38 173 ARG A N 1
ATOM 1368 C CA . ARG A 1 173 ? 12.838 2.704 -10.346 1.00 88.38 173 ARG A CA 1
ATOM 1369 C C . ARG A 1 173 ? 12.387 1.355 -10.926 1.00 88.38 173 ARG A C 1
ATOM 1371 O O . ARG A 1 173 ? 11.706 1.364 -11.948 1.00 88.38 173 ARG A O 1
ATOM 1378 N N . ASN A 1 174 ? 12.783 0.243 -10.306 1.00 88.69 174 ASN A N 1
ATOM 1379 C CA . ASN A 1 174 ? 12.463 -1.115 -10.756 1.00 88.69 174 ASN A CA 1
ATOM 1380 C C . ASN A 1 174 ? 11.206 -1.694 -10.085 1.00 88.69 174 ASN A C 1
ATOM 1382 O O . ASN A 1 174 ? 10.782 -2.784 -10.454 1.00 88.69 174 ASN A O 1
ATOM 1386 N N . ALA A 1 175 ? 10.631 -1.005 -9.094 1.00 89.94 175 ALA A N 1
ATOM 1387 C CA . ALA A 1 175 ? 9.384 -1.434 -8.472 1.00 89.94 175 ALA A CA 1
ATOM 1388 C C . ALA A 1 175 ? 8.199 -1.110 -9.392 1.00 89.94 175 ALA A C 1
ATOM 1390 O O . ALA A 1 175 ? 8.149 -0.030 -9.988 1.00 89.94 175 ALA A O 1
ATOM 1391 N N . GLN A 1 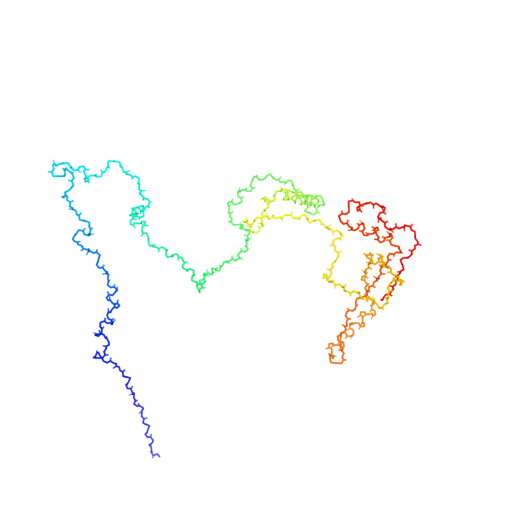176 ? 7.265 -2.054 -9.496 1.00 88.75 176 GLN A N 1
ATOM 1392 C CA . GLN A 1 1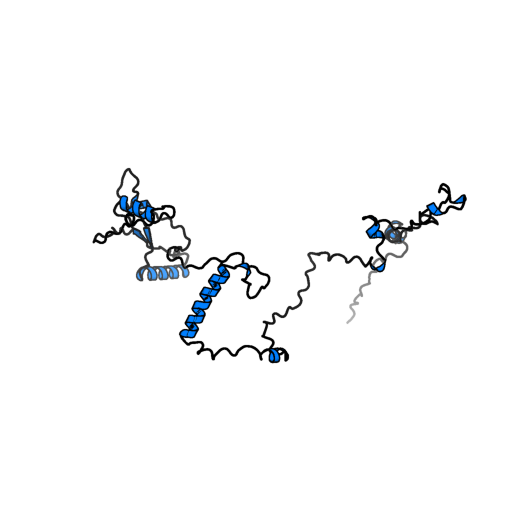76 ? 6.054 -1.942 -10.304 1.00 88.75 176 GLN A CA 1
ATOM 1393 C C . GLN A 1 176 ? 4.843 -1.758 -9.389 1.00 88.75 176 GLN A C 1
ATOM 1395 O O . GLN A 1 176 ? 4.805 -2.321 -8.294 1.00 88.75 176 GLN A O 1
ATOM 1400 N N . LEU A 1 177 ? 3.873 -0.961 -9.835 1.00 89.12 177 LEU A N 1
ATOM 1401 C CA . LEU A 1 177 ? 2.597 -0.809 -9.148 1.00 89.12 177 LEU A CA 1
ATOM 1402 C C . LEU A 1 177 ? 1.789 -2.103 -9.299 1.00 89.12 177 LEU A C 1
ATOM 1404 O O . LEU A 1 177 ? 1.556 -2.551 -10.420 1.00 89.12 177 LEU A O 1
ATOM 1408 N N . LEU A 1 178 ? 1.397 -2.692 -8.171 1.00 89.25 178 LEU A N 1
ATOM 1409 C CA . LEU A 1 178 ? 0.608 -3.923 -8.135 1.00 89.25 178 LEU A CA 1
ATOM 1410 C C . LEU A 1 178 ? -0.890 -3.613 -8.203 1.00 89.25 178 LEU A C 1
ATOM 1412 O O . LEU A 1 178 ? -1.590 -4.151 -9.053 1.00 89.25 178 LEU A O 1
ATOM 1416 N N . GLU A 1 179 ? -1.352 -2.698 -7.354 1.00 86.69 179 GLU A N 1
ATOM 1417 C CA . GLU A 1 179 ? -2.747 -2.278 -7.265 1.00 86.69 179 GLU A CA 1
ATOM 1418 C C . GLU A 1 179 ? -2.815 -0.824 -6.790 1.00 86.69 179 GLU A C 1
ATOM 1420 O O . GLU A 1 179 ? -1.990 -0.389 -5.981 1.00 86.69 179 GLU A O 1
ATOM 1425 N N . ALA A 1 180 ? -3.782 -0.072 -7.312 1.00 87.12 180 ALA A N 1
ATOM 1426 C CA . ALA A 1 180 ? -4.119 1.268 -6.855 1.00 87.12 180 ALA A CA 1
ATOM 1427 C C . ALA A 1 180 ? -5.585 1.270 -6.426 1.00 87.12 180 ALA A C 1
ATOM 1429 O O . ALA A 1 180 ? -6.479 1.150 -7.261 1.00 87.12 180 ALA A O 1
ATOM 1430 N N . VAL A 1 181 ? -5.814 1.390 -5.120 1.00 86.00 181 VAL A N 1
ATOM 1431 C CA . VAL A 1 181 ? -7.156 1.478 -4.545 1.00 86.00 181 VAL A CA 1
ATOM 1432 C C . VAL A 1 181 ? -7.501 2.956 -4.381 1.00 86.00 181 VAL A C 1
ATOM 1434 O O . VAL A 1 181 ? -6.718 3.687 -3.764 1.00 86.00 181 VAL A O 1
ATOM 1437 N N . PRO A 1 182 ? -8.631 3.432 -4.933 1.00 84.88 182 PRO A N 1
ATOM 1438 C CA . PRO A 1 182 ? -9.048 4.807 -4.725 1.00 84.88 182 PRO A CA 1
ATOM 1439 C C . PRO A 1 182 ? -9.364 5.010 -3.243 1.00 84.88 182 PRO A C 1
ATOM 1441 O O . PRO A 1 182 ? -10.195 4.308 -2.668 1.00 84.88 182 PRO A O 1
ATOM 1444 N N . LEU A 1 183 ? -8.698 5.983 -2.623 1.00 80.38 183 LEU A N 1
ATOM 1445 C CA . LEU A 1 183 ? -9.022 6.400 -1.267 1.00 80.38 183 LEU A CA 1
ATOM 1446 C C . LEU A 1 183 ? -10.269 7.279 -1.327 1.00 80.38 183 LEU A C 1
ATOM 1448 O O . LEU A 1 183 ? -10.186 8.501 -1.450 1.00 80.38 183 LEU A O 1
ATOM 1452 N N . ILE A 1 184 ? -11.423 6.626 -1.287 1.00 78.94 184 ILE A N 1
ATOM 1453 C CA . ILE A 1 184 ? -12.702 7.284 -1.063 1.00 78.94 184 ILE A CA 1
ATOM 1454 C C . ILE A 1 184 ? -12.913 7.241 0.450 1.00 78.94 184 ILE A C 1
ATOM 1456 O O . ILE A 1 184 ? -12.921 6.143 1.005 1.00 78.94 184 ILE A O 1
ATOM 1460 N N . PRO A 1 185 ? -13.008 8.387 1.143 1.00 70.94 185 PRO A N 1
ATOM 1461 C CA . PRO A 1 185 ? -13.352 8.376 2.555 1.00 70.94 185 PRO A CA 1
ATOM 1462 C C . PRO A 1 185 ? -14.739 7.742 2.703 1.00 70.94 185 PRO A C 1
ATOM 1464 O O . PRO A 1 185 ? -15.739 8.337 2.305 1.00 70.94 185 PRO A O 1
ATOM 1467 N N . ASP A 1 186 ? -14.770 6.510 3.213 1.00 67.19 186 ASP A N 1
ATOM 1468 C CA . ASP A 1 186 ? -16.003 5.830 3.588 1.00 67.19 186 ASP A CA 1
ATOM 1469 C C . ASP A 1 186 ? -16.478 6.439 4.906 1.00 67.19 186 ASP A C 1
ATOM 1471 O O . ASP A 1 186 ? -15.807 6.337 5.936 1.00 67.19 186 ASP A O 1
ATOM 1475 N N . LEU A 1 187 ? -17.591 7.161 4.840 1.00 59.59 187 LEU A N 1
ATOM 1476 C CA . LEU A 1 187 ? -18.153 7.870 5.983 1.00 59.59 187 LEU A CA 1
ATOM 1477 C C . LEU A 1 187 ? -18.931 6.924 6.919 1.00 59.59 187 LEU A C 1
ATOM 1479 O O . LEU A 1 187 ? -19.232 7.334 8.038 1.00 59.59 187 LEU A O 1
ATOM 1483 N N . ASP A 1 188 ? -19.194 5.674 6.501 1.00 61.09 188 ASP A N 1
ATOM 1484 C CA . ASP A 1 188 ? -20.021 4.697 7.230 1.00 61.09 188 ASP A CA 1
ATOM 1485 C C . ASP A 1 188 ? -19.212 3.545 7.873 1.00 61.09 188 ASP A C 1
ATOM 1487 O O . ASP A 1 188 ? -19.747 2.787 8.683 1.00 61.09 188 ASP A O 1
ATOM 1491 N N . ALA A 1 189 ? -17.922 3.390 7.545 1.00 61.66 189 ALA A N 1
ATOM 1492 C CA . ALA A 1 189 ? -17.129 2.197 7.884 1.00 61.66 189 ALA A CA 1
ATOM 1493 C C . ALA A 1 189 ? -16.124 2.358 9.039 1.00 61.66 189 ALA A C 1
ATOM 1495 O O . ALA A 1 189 ? -15.027 1.803 8.989 1.00 61.66 189 ALA A O 1
ATOM 1496 N N . PHE A 1 190 ? -16.493 3.050 10.117 1.00 55.84 190 PHE A N 1
ATOM 1497 C CA . PHE A 1 190 ? -15.825 2.885 11.415 1.00 55.84 190 PHE A CA 1
ATOM 1498 C C . PHE A 1 190 ? -16.866 2.979 12.532 1.00 55.84 190 PHE A C 1
ATOM 1500 O O . PHE A 1 190 ? -17.636 3.937 12.570 1.00 55.84 190 PHE A O 1
ATOM 1507 N N . PRO A 1 191 ? -16.885 2.013 13.464 1.00 54.03 191 PRO A N 1
ATOM 1508 C CA . PRO A 1 191 ? -15.841 2.061 14.485 1.00 54.03 191 PRO A CA 1
ATOM 1509 C C . PRO A 1 191 ? -15.378 0.681 14.956 1.00 54.03 191 PRO A C 1
ATOM 1511 O O . PRO A 1 191 ? -16.162 -0.257 14.961 1.00 54.03 191 PRO A O 1
ATOM 1514 N N . ASP A 1 192 ? -14.142 0.584 15.449 1.00 52.38 192 ASP A N 1
ATOM 1515 C CA . ASP A 1 192 ? -13.931 -0.085 16.730 1.00 52.38 192 ASP A CA 1
ATOM 1516 C C . ASP A 1 192 ? -12.524 0.205 17.271 1.00 52.38 192 ASP A C 1
ATOM 1518 O O . ASP A 1 192 ? -11.507 0.050 16.599 1.00 52.38 192 ASP A O 1
ATOM 1522 N N . SER A 1 193 ? -12.459 0.454 18.560 1.00 56.72 193 SER A N 1
ATOM 1523 C CA . SER A 1 193 ? -11.509 -0.145 19.499 1.00 56.72 193 SER A CA 1
ATOM 1524 C C . SER A 1 193 ? -11.299 -1.682 19.370 1.00 56.72 193 SER A C 1
ATOM 1526 O O . SER A 1 193 ? -10.915 -2.316 20.345 1.00 56.72 193 SER A O 1
ATOM 1528 N N . GLY A 1 194 ? -11.512 -2.289 18.193 1.00 53.06 194 GLY A N 1
ATOM 1529 C CA . GLY A 1 194 ? -11.311 -3.693 17.806 1.00 53.06 194 GLY A CA 1
ATOM 1530 C C . GLY A 1 194 ? -11.773 -4.785 18.776 1.00 53.06 194 GLY A C 1
ATOM 1531 O O . GLY A 1 194 ? -11.266 -5.905 18.681 1.00 53.06 194 GLY A O 1
ATOM 1532 N N . ALA A 1 195 ? -12.643 -4.493 19.738 1.00 62.66 195 ALA A N 1
ATOM 1533 C CA . ALA A 1 195 ? -12.883 -5.345 20.889 1.00 62.66 195 ALA A CA 1
ATOM 1534 C C . ALA A 1 195 ? -14.309 -5.896 20.862 1.00 62.66 195 ALA A C 1
ATOM 1536 O O . ALA A 1 195 ? -15.289 -5.166 20.963 1.00 62.66 195 ALA A O 1
ATOM 1537 N N . PHE A 1 196 ? -14.429 -7.225 20.820 1.00 64.62 196 PHE A N 1
ATOM 1538 C CA . PHE A 1 196 ? -15.702 -7.889 21.086 1.00 64.62 196 PHE A CA 1
ATOM 1539 C C . PHE A 1 196 ? -16.105 -7.652 22.546 1.00 64.62 196 PHE A C 1
ATOM 1541 O O . PHE A 1 196 ? -15.497 -8.202 23.466 1.00 64.62 196 PHE A O 1
ATOM 1548 N N . VAL A 1 197 ? -17.148 -6.852 22.762 1.00 71.00 197 VAL A N 1
ATOM 1549 C CA . VAL A 1 197 ? -17.725 -6.615 24.089 1.00 71.00 197 VAL A CA 1
ATOM 1550 C C . VAL A 1 197 ? -18.867 -7.605 24.318 1.00 71.00 197 VAL A C 1
ATOM 1552 O O . VAL A 1 197 ? -19.825 -7.656 23.551 1.00 71.00 197 VAL A O 1
ATOM 1555 N N . THR A 1 198 ? -18.779 -8.409 25.382 1.00 80.00 198 THR A N 1
ATOM 1556 C CA . THR A 1 198 ? -19.904 -9.240 25.844 1.00 80.00 198 THR A CA 1
ATOM 1557 C C . THR A 1 198 ? -20.649 -8.491 26.939 1.00 80.00 198 THR A C 1
ATOM 1559 O O . THR A 1 198 ? -20.085 -8.242 28.001 1.00 80.00 198 THR A O 1
ATOM 1562 N N . ILE A 1 199 ? -21.916 -8.158 26.698 1.00 81.00 199 ILE A N 1
ATOM 1563 C CA . ILE A 1 199 ? -22.748 -7.419 27.653 1.00 81.00 199 ILE A CA 1
ATOM 1564 C C . ILE A 1 199 ? -23.751 -8.381 28.283 1.00 81.00 199 ILE A C 1
ATOM 1566 O O . ILE A 1 199 ? -24.510 -9.058 27.588 1.00 81.00 199 ILE A O 1
ATOM 1570 N N . LYS A 1 200 ? -23.746 -8.451 29.617 1.00 86.62 200 LYS A N 1
ATOM 1571 C CA . LYS A 1 200 ? -24.695 -9.242 30.401 1.00 86.62 200 LYS A CA 1
ATOM 1572 C C . LYS A 1 200 ? -25.608 -8.299 31.171 1.00 86.62 200 LYS A C 1
ATOM 1574 O O . LYS A 1 200 ? -25.138 -7.559 32.028 1.00 86.62 200 LYS A O 1
ATOM 1579 N N . PHE A 1 201 ? -26.907 -8.374 30.910 1.00 84.81 201 PHE A N 1
ATOM 1580 C CA . PHE A 1 201 ? -27.884 -7.615 31.678 1.00 84.81 201 PHE A CA 1
ATOM 1581 C C . PHE A 1 201 ? -28.087 -8.220 33.071 1.00 84.81 201 PHE A C 1
ATOM 1583 O O . PHE A 1 201 ? -28.178 -9.442 33.221 1.00 84.81 201 PHE A O 1
ATOM 1590 N N . ALA A 1 202 ? -28.178 -7.358 34.085 1.00 87.06 202 ALA A N 1
ATOM 1591 C CA . ALA A 1 202 ? -28.530 -7.768 35.443 1.00 87.06 202 ALA A CA 1
ATOM 1592 C C . ALA A 1 202 ? -30.006 -8.199 35.541 1.00 87.06 202 ALA A C 1
ATOM 1594 O O . ALA A 1 202 ? -30.327 -9.177 36.214 1.00 87.06 202 ALA A O 1
ATOM 1595 N N . THR A 1 203 ? -30.893 -7.502 34.828 1.00 87.50 203 THR A N 1
ATOM 1596 C CA . THR A 1 203 ? -32.333 -7.780 34.723 1.00 87.50 203 THR A CA 1
ATOM 1597 C C . THR A 1 203 ? -32.732 -7.957 33.259 1.00 87.50 203 THR A C 1
ATOM 1599 O O . THR A 1 203 ? -32.037 -7.495 32.362 1.00 87.50 203 THR A O 1
ATOM 1602 N N . ASN A 1 204 ? -33.832 -8.661 32.977 1.00 86.06 204 ASN A N 1
ATOM 1603 C CA . ASN A 1 204 ? -34.260 -8.855 31.590 1.00 86.06 204 ASN A CA 1
ATOM 1604 C C . ASN A 1 204 ? -34.668 -7.499 30.969 1.00 86.06 204 ASN A C 1
ATOM 1606 O O . ASN A 1 204 ? -35.585 -6.872 31.504 1.00 86.06 204 ASN A O 1
ATOM 1610 N N . PRO A 1 205 ? -34.045 -7.053 29.857 1.00 86.00 205 PRO A N 1
ATOM 1611 C CA . PRO A 1 205 ? -34.378 -5.772 29.226 1.00 86.00 205 PRO A CA 1
ATOM 1612 C C . PRO A 1 205 ? -35.755 -5.766 28.543 1.00 86.00 205 PRO A C 1
ATOM 1614 O O . PRO A 1 205 ? -36.211 -4.718 28.089 1.00 86.00 205 PRO A O 1
ATOM 1617 N N . VAL A 1 206 ? -36.423 -6.920 28.436 1.00 87.75 206 VAL A N 1
ATOM 1618 C CA . VAL A 1 206 ? -37.727 -7.057 27.779 1.00 87.75 206 VAL A CA 1
ATOM 1619 C C . VAL A 1 206 ? -38.704 -7.846 28.650 1.00 87.75 206 VAL A C 1
ATOM 1621 O O . VAL A 1 206 ? -38.304 -8.647 29.494 1.00 87.75 206 VAL A O 1
ATOM 1624 N N . ALA A 1 207 ? -40.006 -7.629 28.447 1.00 85.19 207 ALA A N 1
ATOM 1625 C CA . ALA A 1 207 ? -41.044 -8.361 29.168 1.00 85.19 207 ALA A CA 1
ATOM 1626 C C . ALA A 1 207 ? -40.912 -9.878 28.940 1.00 85.19 207 ALA A C 1
ATOM 1628 O O . ALA A 1 207 ? -40.635 -10.331 27.828 1.00 85.19 207 ALA A O 1
ATOM 1629 N N . SER A 1 208 ? -41.125 -10.671 29.994 1.00 83.31 208 SER A N 1
ATOM 1630 C CA . SER A 1 208 ? -41.061 -12.130 29.904 1.00 83.31 208 SER A CA 1
ATOM 1631 C C . SER A 1 208 ? -42.147 -12.655 28.965 1.00 83.31 208 SER A C 1
ATOM 1633 O O . SER A 1 208 ? -43.338 -12.491 29.227 1.00 83.31 208 SER A O 1
ATOM 1635 N N . SER A 1 209 ? -41.719 -13.300 27.887 1.00 85.00 209 SER A N 1
ATOM 1636 C CA . SER A 1 209 ? -42.548 -13.837 26.811 1.00 85.00 209 SER A CA 1
ATOM 1637 C C . SER A 1 209 ? -42.069 -15.253 26.479 1.00 85.00 209 SER A C 1
ATOM 1639 O O . SER A 1 209 ? -40.899 -15.577 26.680 1.00 85.00 209 SER A O 1
ATOM 1641 N N . THR A 1 210 ? -42.965 -16.108 25.980 1.00 88.25 210 THR A N 1
ATOM 1642 C CA . THR A 1 210 ? -42.611 -17.449 25.476 1.00 88.25 210 THR A CA 1
ATOM 1643 C C . THR A 1 210 ? -41.873 -17.376 24.135 1.00 88.25 210 THR A C 1
ATOM 1645 O O . THR A 1 210 ? -41.101 -18.272 23.805 1.00 88.25 210 THR A O 1
ATOM 1648 N N . GLU A 1 211 ? -42.078 -16.300 23.373 1.00 88.19 211 GLU A N 1
ATOM 1649 C CA . GLU A 1 211 ? -41.409 -16.048 22.098 1.00 88.19 211 GLU A CA 1
ATOM 1650 C C . GLU A 1 211 ? -40.210 -15.111 22.267 1.00 88.19 211 GLU A C 1
ATOM 1652 O O . GLU A 1 211 ? -40.237 -14.173 23.071 1.00 88.19 211 GLU A O 1
ATOM 1657 N N . TYR A 1 212 ? -39.163 -15.355 21.474 1.00 86.12 212 TYR A N 1
ATOM 1658 C CA . TYR A 1 212 ? -37.985 -14.496 21.429 1.00 86.12 212 TYR A CA 1
ATOM 1659 C C . TYR A 1 212 ? -38.330 -13.135 20.819 1.00 86.12 212 TYR A C 1
ATOM 1661 O O . TYR A 1 212 ? -38.820 -13.049 19.689 1.00 86.12 212 TYR A O 1
ATOM 1669 N N . ASP A 1 213 ? -38.031 -12.065 21.552 1.00 88.12 213 ASP A N 1
ATOM 1670 C CA . ASP A 1 213 ? -38.307 -10.709 21.104 1.00 88.12 213 ASP A CA 1
ATOM 1671 C C . ASP A 1 213 ? -37.298 -10.258 20.036 1.00 88.12 213 ASP A C 1
ATOM 1673 O O . ASP A 1 213 ? -36.119 -10.021 20.311 1.00 88.12 213 ASP A O 1
ATOM 1677 N N . LYS A 1 214 ? -37.769 -10.118 18.791 1.00 89.50 214 LYS A N 1
ATOM 1678 C CA . LYS A 1 214 ? -36.933 -9.751 17.639 1.00 89.50 214 LYS A CA 1
ATOM 1679 C C . LYS A 1 214 ? -36.373 -8.333 17.732 1.00 89.50 214 LYS A C 1
ATOM 1681 O O . LYS A 1 214 ? -35.403 -8.045 17.031 1.00 89.50 214 LYS A O 1
ATOM 1686 N N . ARG A 1 215 ? -36.913 -7.468 18.602 1.00 88.00 215 ARG A N 1
ATOM 1687 C CA . ARG A 1 215 ? -36.387 -6.112 18.841 1.00 88.00 215 ARG A CA 1
ATOM 1688 C C . ARG A 1 215 ? -34.929 -6.133 19.303 1.00 88.00 215 ARG A C 1
ATOM 1690 O O . ARG A 1 215 ? -34.171 -5.239 18.929 1.00 88.00 215 ARG A O 1
ATOM 1697 N N . LEU A 1 216 ? -34.522 -7.182 20.025 1.00 88.81 216 LEU A N 1
ATOM 1698 C CA . LEU A 1 216 ? -33.148 -7.386 20.499 1.00 88.81 216 LEU A CA 1
ATOM 1699 C C . LEU A 1 216 ? -32.131 -7.581 19.365 1.00 88.81 216 LEU A C 1
ATOM 1701 O O . LEU A 1 216 ? -30.964 -7.254 19.527 1.00 88.81 216 LEU A O 1
ATOM 1705 N N . LEU A 1 217 ? -32.550 -8.063 18.190 1.00 88.69 217 LEU A N 1
ATOM 1706 C CA . LEU A 1 217 ? -31.648 -8.248 17.039 1.00 88.69 217 LEU A CA 1
ATOM 1707 C C . LEU A 1 217 ? -31.225 -6.924 16.389 1.00 88.69 217 LEU A C 1
ATOM 1709 O O . LEU A 1 217 ? -30.351 -6.901 15.529 1.00 88.69 217 LEU A O 1
ATOM 1713 N N . SER A 1 218 ? -31.885 -5.838 16.770 1.00 88.06 218 SER A N 1
ATOM 1714 C CA . SER A 1 218 ? -31.699 -4.479 16.262 1.00 88.06 218 SER A CA 1
ATOM 1715 C C . SER A 1 218 ? -31.461 -3.486 17.402 1.00 88.06 218 SER A C 1
ATOM 1717 O O . SER A 1 218 ? -31.696 -2.291 17.238 1.00 88.06 218 SER A O 1
ATOM 1719 N N . SER A 1 219 ? -31.060 -3.976 18.576 1.00 86.69 219 SER A N 1
ATOM 1720 C CA . SER A 1 219 ? -30.701 -3.116 19.698 1.00 86.69 219 SER A CA 1
ATOM 1721 C C . SER A 1 219 ? -29.294 -2.553 19.533 1.00 86.69 219 SER A C 1
ATOM 1723 O O . SER A 1 219 ? -28.417 -3.237 19.003 1.00 86.69 219 SER A O 1
ATOM 1725 N N . LEU A 1 220 ? -29.064 -1.345 20.037 1.00 86.62 220 LEU A N 1
ATOM 1726 C CA . LEU A 1 220 ? -27.778 -0.659 19.941 1.00 86.62 220 LEU A CA 1
ATOM 1727 C C . LEU A 1 220 ? -27.241 -0.340 21.336 1.00 86.62 220 LEU A C 1
ATOM 1729 O O . LEU A 1 220 ? -27.983 0.144 22.189 1.00 86.62 220 LEU A O 1
ATOM 1733 N N . PHE A 1 221 ? -25.944 -0.570 21.535 1.00 86.00 221 PHE A N 1
ATOM 1734 C CA . PHE A 1 221 ? -25.212 -0.067 22.690 1.00 86.00 221 PHE A CA 1
ATOM 1735 C C . PHE A 1 221 ? -24.394 1.139 22.275 1.00 86.00 221 PHE A C 1
ATOM 1737 O O . PHE A 1 221 ? -23.583 1.065 21.351 1.00 86.00 221 PHE A O 1
ATOM 1744 N N . ARG A 1 222 ? -24.607 2.247 22.970 1.00 84.56 222 ARG A N 1
ATOM 1745 C CA . ARG A 1 222 ? -23.876 3.484 22.746 1.00 84.56 222 ARG A CA 1
ATOM 1746 C C . ARG A 1 222 ? -22.972 3.745 23.951 1.00 84.56 222 ARG A C 1
ATOM 1748 O O . ARG A 1 222 ? -23.508 3.880 25.046 1.00 84.56 222 ARG A O 1
ATOM 1755 N N . PRO A 1 223 ? -21.641 3.820 23.785 1.00 82.62 223 PRO A N 1
ATOM 1756 C CA . PRO A 1 223 ? -20.758 4.258 24.860 1.00 82.62 223 PRO A CA 1
ATOM 1757 C C . PRO A 1 223 ? -21.147 5.666 25.324 1.00 82.62 223 PRO A C 1
ATOM 1759 O O . PRO A 1 223 ? -21.396 6.543 24.493 1.00 82.62 223 PRO A O 1
ATOM 1762 N N . ILE A 1 224 ? -21.209 5.862 26.636 1.00 83.50 224 ILE A N 1
ATOM 1763 C CA . ILE A 1 224 ? -21.396 7.165 27.273 1.00 83.50 224 ILE A CA 1
ATOM 1764 C C . ILE A 1 224 ? -20.055 7.567 27.885 1.00 83.50 224 ILE A C 1
ATOM 1766 O O . ILE A 1 224 ? -19.366 6.737 28.485 1.00 83.50 224 ILE A O 1
ATOM 1770 N N . ASP A 1 225 ? -19.701 8.840 27.737 1.00 80.81 225 ASP A N 1
ATOM 1771 C CA . ASP A 1 225 ? -18.547 9.408 28.423 1.00 80.81 225 ASP A CA 1
ATOM 1772 C C . ASP A 1 225 ? -18.757 9.364 29.940 1.00 80.81 225 ASP A C 1
ATOM 1774 O O . ASP A 1 225 ? -19.876 9.490 30.448 1.00 80.81 225 ASP A O 1
ATOM 1778 N N . ARG A 1 226 ? -17.665 9.175 30.676 1.00 78.69 226 ARG A N 1
ATOM 1779 C CA . ARG A 1 226 ? -17.703 9.237 32.135 1.00 78.69 226 ARG A CA 1
ATOM 1780 C C . ARG A 1 226 ? -17.979 10.654 32.598 1.00 78.69 226 ARG A C 1
ATOM 1782 O O . ARG A 1 226 ? -17.602 11.631 31.953 1.00 78.69 226 ARG A O 1
ATOM 1789 N N . THR A 1 227 ? -18.640 10.759 33.738 1.00 86.00 227 THR A N 1
ATOM 1790 C CA . THR A 1 227 ? -18.796 12.046 34.412 1.00 86.00 227 THR A CA 1
ATOM 1791 C C . THR A 1 227 ? -17.472 12.475 35.050 1.00 86.00 227 THR A C 1
ATOM 1793 O O . THR A 1 227 ? -16.663 11.641 35.457 1.00 86.00 227 THR A O 1
ATOM 1796 N N . GLU A 1 228 ? -17.253 13.786 35.190 1.00 85.81 228 GLU A N 1
ATOM 1797 C CA . GLU A 1 228 ? -16.031 14.338 35.805 1.00 85.81 228 GLU A CA 1
ATOM 1798 C C . GLU A 1 228 ? -15.797 13.818 37.236 1.00 85.81 228 GLU A C 1
ATOM 1800 O O . GLU A 1 228 ? -14.664 13.721 37.706 1.00 85.81 228 GLU A O 1
ATOM 1805 N N . ASP A 1 229 ? -16.870 13.477 37.949 1.00 86.94 229 ASP A N 1
ATOM 1806 C CA . ASP A 1 229 ? -16.797 12.891 39.285 1.00 86.94 229 ASP A CA 1
ATOM 1807 C C . ASP A 1 229 ? -16.282 11.443 39.248 1.00 86.94 229 ASP A C 1
ATOM 1809 O O . ASP A 1 229 ? -15.453 11.061 40.079 1.00 86.94 229 ASP A O 1
ATOM 1813 N N . GLU A 1 230 ? -16.727 10.650 38.269 1.00 85.00 230 GLU A N 1
ATOM 1814 C CA . GLU A 1 230 ? -16.293 9.262 38.066 1.00 85.00 230 GLU A CA 1
ATOM 1815 C C . GLU A 1 230 ? -14.827 9.181 37.629 1.00 85.00 230 GLU A C 1
ATOM 1817 O O . GLU A 1 230 ? -14.088 8.326 38.126 1.00 85.00 230 GLU A O 1
ATOM 1822 N N . ASP A 1 231 ? -14.382 10.087 36.754 1.00 85.19 231 ASP A N 1
ATOM 1823 C CA . ASP A 1 231 ? -12.986 10.138 36.309 1.00 85.19 231 ASP A CA 1
ATOM 1824 C C . ASP A 1 231 ? -12.038 10.508 37.455 1.00 85.19 231 ASP A C 1
ATOM 1826 O O . ASP A 1 231 ? -11.044 9.815 37.680 1.00 85.19 231 ASP A O 1
ATOM 1830 N N . ARG A 1 232 ? -12.387 11.519 38.265 1.00 88.69 232 ARG A N 1
ATOM 1831 C CA . ARG A 1 232 ? -11.597 11.891 39.454 1.00 88.69 232 ARG A CA 1
ATOM 1832 C C . ARG A 1 232 ? -11.512 10.758 40.473 1.00 88.69 232 ARG A C 1
ATOM 1834 O O . ARG A 1 232 ? -10.457 10.533 41.067 1.00 88.69 232 ARG A O 1
ATOM 1841 N N . ALA A 1 233 ? -12.610 10.032 40.682 1.00 88.44 233 ALA A N 1
ATOM 1842 C CA . ALA A 1 233 ? -12.621 8.875 41.570 1.00 88.44 233 ALA A CA 1
ATOM 1843 C C . ALA A 1 233 ? -11.736 7.735 41.034 1.00 88.44 233 ALA A C 1
ATOM 1845 O O . ALA A 1 233 ? -11.019 7.095 41.806 1.00 88.44 233 ALA A O 1
ATOM 1846 N N . TYR A 1 234 ? -11.755 7.500 39.718 1.00 87.50 234 TYR A N 1
ATOM 1847 C CA . TYR A 1 234 ? -10.920 6.493 39.066 1.00 87.50 234 TYR A CA 1
ATOM 1848 C C . TYR A 1 234 ? -9.427 6.823 39.173 1.00 87.50 234 TYR A C 1
ATOM 1850 O O . TYR A 1 234 ? -8.632 5.948 39.524 1.00 87.50 234 TYR A O 1
ATOM 1858 N N . GLU A 1 235 ? -9.048 8.078 38.925 1.00 89.31 235 GLU A N 1
ATOM 1859 C CA . GLU A 1 235 ? -7.668 8.558 39.059 1.00 89.31 235 GLU A CA 1
ATOM 1860 C C . GLU A 1 235 ? -7.161 8.421 40.497 1.00 89.31 235 GLU A C 1
ATOM 1862 O O . GLU A 1 235 ? -6.117 7.807 40.721 1.00 89.31 235 GLU A O 1
ATOM 1867 N N . ALA A 1 236 ? -7.938 8.877 41.485 1.00 91.38 236 ALA A N 1
ATOM 1868 C CA . ALA A 1 236 ? -7.576 8.750 42.897 1.00 91.38 236 ALA A CA 1
ATOM 1869 C C . ALA A 1 236 ? -7.404 7.280 43.327 1.00 91.38 236 ALA A C 1
ATOM 1871 O O . ALA A 1 236 ? -6.478 6.943 44.068 1.00 91.38 236 ALA A O 1
ATOM 1872 N N . ALA A 1 237 ? -8.261 6.379 42.836 1.00 89.62 237 ALA A N 1
ATOM 1873 C CA . ALA A 1 237 ? -8.136 4.947 43.099 1.00 89.62 237 ALA A CA 1
ATOM 1874 C C . ALA A 1 237 ? -6.899 4.331 42.421 1.00 89.62 237 ALA A C 1
ATOM 1876 O O . ALA A 1 237 ? -6.271 3.424 42.973 1.00 89.62 237 ALA A O 1
ATOM 1877 N N . LEU A 1 238 ? -6.526 4.819 41.233 1.00 92.12 238 LEU A N 1
ATOM 1878 C CA . LEU A 1 238 ? -5.344 4.360 40.505 1.00 92.12 238 LEU A CA 1
ATOM 1879 C C . LEU A 1 238 ? -4.062 4.797 41.219 1.00 92.12 238 LEU A C 1
ATOM 1881 O O . LEU A 1 238 ? -3.131 4.003 41.343 1.00 92.12 238 LEU A O 1
ATOM 1885 N N . GLU A 1 239 ? -4.032 6.030 41.720 1.00 91.94 239 GLU A N 1
ATOM 1886 C CA . GLU A 1 239 ? -2.940 6.547 42.542 1.00 91.94 239 GLU A CA 1
ATOM 1887 C C . GLU A 1 239 ? -2.812 5.771 43.856 1.00 91.94 239 GLU A C 1
ATOM 1889 O O . GLU A 1 239 ? -1.716 5.327 44.194 1.00 91.94 239 GLU A O 1
ATOM 1894 N N . ALA A 1 240 ? -3.920 5.519 44.562 1.00 91.88 240 ALA A N 1
ATOM 1895 C CA . ALA A 1 240 ? -3.910 4.728 45.795 1.00 91.88 240 ALA A CA 1
ATOM 1896 C C . ALA A 1 240 ? -3.361 3.307 45.570 1.00 91.88 240 ALA A C 1
ATOM 1898 O O . ALA A 1 240 ? -2.538 2.835 46.355 1.00 91.88 240 ALA A O 1
ATOM 1899 N N . HIS A 1 241 ? -3.743 2.659 44.464 1.00 90.81 241 HIS A N 1
ATOM 1900 C CA . HIS A 1 241 ? -3.206 1.352 44.077 1.00 90.81 241 HIS A CA 1
ATOM 1901 C C . HIS A 1 241 ? -1.708 1.396 43.738 1.00 90.81 241 HIS A C 1
ATOM 1903 O O . HIS A 1 241 ? -0.986 0.453 44.045 1.00 90.81 241 HIS A O 1
ATOM 1909 N N . GLN A 1 242 ? -1.218 2.473 43.114 1.00 90.94 242 GLN A N 1
ATOM 1910 C CA . GLN A 1 242 ? 0.215 2.628 42.834 1.00 90.94 242 GLN A CA 1
ATOM 1911 C C . GLN A 1 242 ? 1.042 2.788 44.113 1.00 90.94 242 GLN A C 1
ATOM 1913 O O . GLN A 1 242 ? 2.170 2.301 44.166 1.00 90.94 242 GLN A O 1
ATOM 1918 N N . GLN A 1 243 ? 0.498 3.478 45.120 1.00 91.31 243 GLN A N 1
ATOM 1919 C CA . GLN A 1 243 ? 1.181 3.702 46.396 1.00 91.31 243 GLN A CA 1
ATOM 1920 C C . GLN A 1 243 ? 1.186 2.448 47.277 1.00 91.31 243 GLN A C 1
ATOM 1922 O O . GLN A 1 243 ? 2.218 2.125 47.861 1.00 91.31 243 GLN A O 1
ATOM 1927 N N . ASP A 1 244 ? 0.061 1.732 47.361 1.00 89.56 244 ASP A N 1
ATOM 1928 C CA . ASP A 1 244 ? -0.044 0.488 48.127 1.00 89.56 244 ASP A CA 1
ATOM 1929 C C . ASP A 1 244 ? -0.849 -0.583 47.364 1.00 89.56 244 ASP A C 1
ATOM 1931 O O . ASP A 1 244 ? -2.077 -0.672 47.502 1.00 89.56 244 ASP A O 1
ATOM 1935 N N . PRO A 1 245 ? -0.157 -1.416 46.562 1.00 89.56 245 PRO A N 1
ATOM 1936 C CA . PRO A 1 245 ? -0.795 -2.459 45.764 1.00 89.56 245 PRO A CA 1
ATOM 1937 C C . PRO A 1 245 ? -1.396 -3.617 46.573 1.00 89.56 245 PRO A C 1
ATOM 1939 O O . PRO A 1 245 ? -2.229 -4.345 46.034 1.00 89.56 245 PRO A O 1
ATOM 1942 N N . GLU A 1 246 ? -0.961 -3.825 47.823 1.00 89.25 246 GLU A N 1
ATOM 1943 C CA . GLU A 1 246 ? -1.423 -4.936 48.674 1.00 89.25 246 GLU A CA 1
ATOM 1944 C C . GLU A 1 246 ? -2.734 -4.580 49.388 1.00 89.25 246 GLU A C 1
ATOM 1946 O O . GLU A 1 246 ? -3.613 -5.430 49.541 1.00 89.25 246 GLU A O 1
ATOM 1951 N N . THR A 1 247 ? -2.898 -3.315 49.787 1.00 90.69 247 THR A N 1
ATOM 1952 C CA . THR A 1 247 ? -4.110 -2.843 50.478 1.00 90.69 247 THR A CA 1
ATOM 1953 C C . THR A 1 247 ? -5.218 -2.426 49.509 1.00 90.69 247 THR A C 1
ATOM 1955 O O . THR A 1 247 ? -6.395 -2.675 49.783 1.00 90.69 247 THR A O 1
ATOM 1958 N N . TYR A 1 248 ? -4.874 -1.809 48.371 1.00 88.62 248 TYR A N 1
ATOM 1959 C CA . TYR A 1 248 ? -5.853 -1.323 47.394 1.00 88.62 248 TYR A CA 1
ATOM 1960 C C . TYR A 1 248 ? -5.783 -2.134 46.101 1.00 88.62 248 TYR A C 1
ATOM 1962 O O . TYR A 1 248 ? -4.732 -2.168 45.466 1.00 88.62 248 TYR A O 1
ATOM 1970 N N . PRO A 1 249 ? -6.880 -2.764 45.646 1.00 89.31 249 PRO A N 1
ATOM 1971 C CA . PRO A 1 249 ? -6.895 -3.456 44.364 1.00 89.31 249 PRO A CA 1
ATOM 1972 C C . PRO A 1 249 ? -6.899 -2.467 43.191 1.00 89.31 249 PRO A C 1
ATOM 1974 O O . PRO A 1 249 ? -7.355 -1.329 43.307 1.00 89.31 249 PRO A O 1
ATOM 1977 N N . LYS A 1 250 ? -6.447 -2.928 42.020 1.00 86.50 250 LYS A N 1
ATOM 1978 C CA . LYS A 1 250 ? -6.444 -2.120 40.795 1.00 86.50 250 LYS A CA 1
ATOM 1979 C C . LYS A 1 250 ? -7.872 -1.687 40.419 1.00 86.50 250 LYS A C 1
ATOM 1981 O O . LYS A 1 250 ? -8.730 -2.564 40.265 1.00 86.50 250 LYS A O 1
ATOM 1986 N N . PRO A 1 251 ? -8.135 -0.385 40.191 1.00 87.81 251 PRO A N 1
ATOM 1987 C CA . PRO A 1 251 ? -9.462 0.071 39.798 1.00 87.81 251 PRO A CA 1
ATOM 1988 C C . PRO A 1 251 ? -9.825 -0.441 38.398 1.00 87.81 251 PRO A C 1
ATOM 1990 O O . PRO A 1 251 ? -9.028 -0.384 37.454 1.00 87.81 251 PRO A O 1
ATOM 1993 N N . GLN A 1 252 ? -11.048 -0.951 38.259 1.00 80.62 252 GLN A N 1
ATOM 1994 C CA . GLN A 1 252 ? -11.564 -1.462 36.991 1.00 80.62 252 GLN A CA 1
ATOM 1995 C C . GLN A 1 252 ? -12.010 -0.304 36.096 1.00 80.62 252 GLN A C 1
ATOM 1997 O O . GLN A 1 252 ? -12.710 0.602 36.541 1.00 80.62 252 GLN A O 1
ATOM 2002 N N . ASN A 1 253 ? -11.607 -0.334 34.826 1.00 76.44 253 ASN A N 1
ATOM 2003 C CA . ASN A 1 253 ? -12.051 0.638 33.833 1.00 76.44 253 ASN A CA 1
ATOM 2004 C C . ASN A 1 253 ? -13.453 0.227 33.342 1.00 76.44 253 ASN A C 1
ATOM 2006 O O . ASN A 1 253 ? -13.577 -0.535 32.387 1.00 76.44 253 ASN A O 1
ATOM 2010 N N . LEU A 1 254 ? -14.493 0.675 34.049 1.00 76.38 254 LEU A N 1
ATOM 2011 C CA . LEU A 1 254 ? -15.890 0.457 33.668 1.00 76.38 254 LEU A CA 1
ATOM 2012 C C . LEU A 1 254 ? -16.306 1.496 32.621 1.00 76.38 254 LEU A C 1
ATOM 2014 O O . LEU A 1 254 ? -16.167 2.699 32.849 1.00 76.38 254 LEU A O 1
ATOM 2018 N N . MET A 1 255 ? -16.767 1.033 31.464 1.00 77.25 255 MET A N 1
ATOM 2019 C CA . MET A 1 255 ? -17.390 1.882 30.450 1.00 77.25 255 MET A CA 1
ATOM 2020 C C . MET A 1 255 ? -18.902 1.862 30.659 1.00 77.25 255 MET A C 1
ATOM 2022 O O . MET A 1 255 ? -19.489 0.786 30.780 1.00 77.25 255 MET A O 1
ATOM 2026 N N . ASN A 1 256 ? -19.516 3.042 30.696 1.00 83.56 256 ASN A N 1
ATOM 2027 C CA . ASN A 1 256 ? -20.963 3.182 30.794 1.00 83.56 256 ASN A CA 1
ATOM 2028 C C . ASN A 1 256 ? -21.566 3.112 29.382 1.00 83.56 256 ASN A C 1
ATOM 2030 O O . ASN A 1 256 ? -21.014 3.679 28.438 1.00 83.56 256 ASN A O 1
ATOM 2034 N N . TYR A 1 257 ? -22.690 2.411 29.225 1.00 84.50 257 TYR A N 1
ATOM 2035 C CA . TYR A 1 257 ? -23.370 2.259 27.937 1.00 84.50 257 TYR A CA 1
ATOM 2036 C C . TYR A 1 257 ? -24.851 2.619 28.057 1.00 84.50 257 TYR A C 1
ATOM 2038 O O . TYR A 1 257 ? -25.526 2.220 29.001 1.00 84.50 257 TYR A O 1
ATOM 2046 N N . GLU A 1 258 ? -25.374 3.312 27.052 1.00 87.25 258 GLU A N 1
ATOM 2047 C CA . GLU A 1 258 ? -26.806 3.486 26.839 1.00 87.25 258 GLU A CA 1
ATOM 2048 C C . GLU A 1 258 ? -27.322 2.337 25.969 1.00 87.25 258 GLU A C 1
ATOM 2050 O O . GLU A 1 258 ? -26.740 2.033 24.921 1.00 87.25 258 GLU A O 1
ATOM 2055 N N . PHE A 1 259 ? -28.415 1.699 26.386 1.00 88.31 259 PHE A N 1
ATOM 2056 C CA . PHE A 1 259 ? -29.042 0.618 25.633 1.00 88.31 259 PHE A CA 1
ATOM 2057 C C . PHE A 1 259 ? -30.313 1.100 24.930 1.00 88.31 259 PHE A C 1
ATOM 2059 O O . PHE A 1 259 ? -31.280 1.506 25.574 1.00 88.31 259 PHE A O 1
ATOM 2066 N N . PHE A 1 260 ? -30.329 1.005 23.601 1.00 88.00 260 PHE A N 1
ATOM 2067 C CA . PHE A 1 260 ? -31.483 1.345 22.775 1.00 88.00 260 PHE A CA 1
ATOM 2068 C C . PHE A 1 260 ? -32.206 0.093 22.289 1.00 88.00 260 PHE A C 1
ATOM 2070 O O . PHE A 1 260 ? -31.613 -0.762 21.627 1.00 88.00 260 PHE A O 1
ATOM 2077 N N . LEU A 1 261 ? -33.517 0.041 22.535 1.00 89.12 261 LEU A N 1
ATOM 2078 C CA . LEU A 1 261 ? -34.414 -1.000 22.040 1.00 89.12 261 LEU A CA 1
ATOM 2079 C C . LEU A 1 261 ? -35.502 -0.380 21.142 1.00 89.12 261 LEU A C 1
ATOM 2081 O O . LEU A 1 261 ? -36.141 0.594 21.548 1.00 89.12 261 LEU A O 1
ATOM 2085 N N . PRO A 1 262 ? -35.768 -0.927 19.940 1.00 88.81 262 PRO A N 1
ATOM 2086 C CA . PRO A 1 262 ? -36.883 -0.475 19.110 1.00 88.81 262 PRO A CA 1
ATOM 2087 C C . PRO A 1 262 ? -38.232 -0.617 19.823 1.00 88.81 262 PRO A C 1
ATOM 2089 O O . PRO A 1 262 ? -38.446 -1.563 20.570 1.00 88.81 262 PRO A O 1
ATOM 2092 N N . GLN A 1 263 ? -39.192 0.266 19.544 1.00 84.81 263 GLN A N 1
ATOM 2093 C CA . GLN A 1 263 ? -40.516 0.196 20.178 1.00 84.81 263 GLN A CA 1
ATOM 2094 C C . GLN A 1 263 ? -41.328 -1.027 19.706 1.00 84.81 263 GLN A C 1
ATOM 2096 O O . GLN A 1 263 ? -41.987 -1.680 20.516 1.00 84.81 263 GLN A O 1
ATOM 2101 N N . SER A 1 264 ? -41.240 -1.389 18.417 1.00 87.50 264 SER A N 1
ATOM 2102 C CA . SER A 1 264 ? -41.999 -2.495 17.811 1.00 87.50 264 SER A CA 1
ATOM 2103 C C . SER A 1 264 ? -41.113 -3.473 17.027 1.00 87.50 264 SER A C 1
ATOM 2105 O O . SER A 1 264 ? -40.069 -3.092 16.496 1.00 87.50 264 SER A O 1
ATOM 2107 N N . ASN A 1 265 ? -41.562 -4.726 16.887 1.00 86.44 265 ASN A N 1
ATOM 2108 C CA . ASN A 1 265 ? -40.892 -5.740 16.056 1.00 86.44 265 ASN A CA 1
ATOM 2109 C C . ASN A 1 265 ? -40.767 -5.308 14.586 1.00 86.44 265 ASN A C 1
ATOM 2111 O O . ASN A 1 265 ? -39.734 -5.528 13.961 1.00 86.44 265 ASN A O 1
ATOM 2115 N N . SER A 1 266 ? -41.791 -4.635 14.052 1.00 88.38 266 SER A N 1
ATOM 2116 C CA . SER A 1 266 ? -41.797 -4.176 12.658 1.00 88.38 266 SER A CA 1
ATOM 2117 C C . SER A 1 266 ? -40.700 -3.140 12.391 1.00 88.38 266 SER A C 1
ATOM 2119 O O . SER A 1 266 ? -40.076 -3.135 11.331 1.00 88.38 266 SER A O 1
ATOM 2121 N N . THR A 1 267 ? -40.423 -2.300 13.392 1.00 87.50 267 THR A N 1
ATOM 2122 C CA . THR A 1 267 ? -39.349 -1.308 13.381 1.00 87.50 267 THR A CA 1
ATOM 2123 C C . THR A 1 267 ? -37.986 -2.000 13.310 1.00 87.50 267 THR A C 1
ATOM 2125 O O . THR A 1 267 ? -37.167 -1.641 12.470 1.00 87.50 267 THR A O 1
ATOM 2128 N N . GLY A 1 268 ? -37.759 -3.036 14.124 1.00 87.69 268 GLY A N 1
ATOM 2129 C CA . GLY A 1 268 ? -36.510 -3.808 14.100 1.00 87.69 268 GLY A CA 1
ATOM 2130 C C . GLY A 1 268 ? -36.270 -4.544 12.778 1.00 87.69 268 GLY A C 1
ATOM 2131 O O . GLY A 1 268 ? -35.160 -4.531 12.246 1.00 87.69 268 GLY A O 1
ATOM 2132 N N . ASP A 1 269 ? -37.319 -5.123 12.191 1.00 88.69 269 ASP A N 1
ATOM 2133 C CA . ASP A 1 269 ? -37.221 -5.816 10.900 1.00 88.69 269 ASP A CA 1
ATOM 2134 C C . ASP A 1 269 ? -36.888 -4.851 9.750 1.00 88.69 269 ASP A C 1
ATOM 2136 O O . ASP A 1 269 ? -36.053 -5.159 8.896 1.00 88.69 269 ASP A O 1
ATOM 2140 N N . LYS A 1 270 ? -37.491 -3.656 9.742 1.00 88.81 270 LYS A N 1
ATOM 2141 C CA . LYS A 1 270 ? -37.168 -2.594 8.776 1.00 88.81 270 LYS A CA 1
ATOM 2142 C C . LYS A 1 270 ? -35.725 -2.112 8.910 1.00 88.81 270 LYS A C 1
ATOM 2144 O O . LYS A 1 270 ? -35.024 -2.039 7.903 1.00 88.81 270 LYS A O 1
ATOM 2149 N N . PHE A 1 271 ? -35.271 -1.870 10.142 1.00 87.94 271 PHE A N 1
ATOM 2150 C CA . PHE A 1 271 ? -33.886 -1.499 10.436 1.00 87.94 271 PHE A CA 1
ATOM 2151 C C . PHE A 1 271 ? -32.910 -2.538 9.870 1.00 87.94 271 PHE A C 1
ATOM 2153 O O . PHE A 1 271 ? -32.032 -2.210 9.080 1.00 87.94 271 PHE A O 1
ATOM 2160 N N . ARG A 1 272 ? -33.119 -3.824 10.163 1.00 87.94 272 ARG A N 1
ATOM 2161 C CA . ARG A 1 272 ? -32.245 -4.902 9.671 1.00 87.94 272 ARG A CA 1
ATOM 2162 C C . ARG A 1 272 ? -32.220 -4.992 8.146 1.00 87.94 272 ARG A C 1
ATOM 2164 O O . ARG A 1 272 ? -31.149 -5.127 7.568 1.00 87.94 272 ARG A O 1
ATOM 2171 N N . ARG A 1 273 ? -33.374 -4.853 7.486 1.00 89.50 273 ARG A N 1
ATOM 2172 C CA . ARG A 1 273 ? -33.468 -4.831 6.014 1.00 89.50 273 ARG A CA 1
ATOM 2173 C C . ARG A 1 273 ? -32.753 -3.636 5.381 1.00 89.50 273 ARG A C 1
ATOM 2175 O O . ARG A 1 273 ? -32.326 -3.752 4.236 1.00 89.50 273 ARG A O 1
ATOM 2182 N N . LYS A 1 274 ? -32.647 -2.511 6.095 1.00 85.94 274 LYS A N 1
ATOM 2183 C CA . LYS A 1 274 ? -31.936 -1.301 5.653 1.00 85.94 274 LYS A CA 1
ATOM 2184 C C . LYS A 1 274 ? -30.415 -1.428 5.776 1.00 85.94 274 LYS A C 1
ATOM 2186 O O . LYS A 1 274 ? -29.700 -0.858 4.963 1.00 85.94 274 LYS A O 1
ATOM 2191 N N . PHE A 1 275 ? -29.917 -2.167 6.761 1.00 83.25 275 PHE A N 1
ATOM 2192 C CA . PHE A 1 275 ? -28.475 -2.390 6.937 1.00 83.25 275 PHE A CA 1
ATOM 2193 C C . PHE A 1 275 ? -27.963 -3.661 6.240 1.00 83.25 275 PHE A C 1
ATOM 2195 O O . PHE A 1 275 ? -26.756 -3.881 6.165 1.00 83.25 275 PHE A O 1
ATOM 2202 N N . ASP A 1 276 ? -28.856 -4.474 5.675 1.00 84.12 276 ASP A N 1
ATOM 2203 C CA . ASP A 1 276 ? -28.492 -5.633 4.864 1.00 84.12 276 ASP A CA 1
ATOM 2204 C C . ASP A 1 276 ? -27.954 -5.202 3.488 1.00 84.12 276 ASP A C 1
ATOM 2206 O O . ASP A 1 276 ? -28.697 -4.753 2.615 1.00 84.12 276 ASP A O 1
ATOM 2210 N N . VAL A 1 277 ? -26.641 -5.350 3.295 1.00 83.75 277 VAL A N 1
ATOM 2211 C CA . VAL A 1 277 ? -25.922 -5.010 2.054 1.00 83.75 277 VAL A CA 1
ATOM 2212 C C . VAL A 1 277 ? -26.381 -5.864 0.866 1.00 83.75 277 VAL A C 1
ATOM 2214 O O . VAL A 1 277 ? -26.264 -5.429 -0.276 1.00 83.75 277 VAL A O 1
ATOM 2217 N N . GLN A 1 278 ? -26.916 -7.064 1.109 1.00 79.12 278 GLN A N 1
ATOM 2218 C CA . GLN A 1 278 ? -27.359 -7.980 0.052 1.00 79.12 278 GLN A CA 1
ATOM 2219 C C . GLN A 1 278 ? -28.818 -7.752 -0.363 1.00 79.12 278 GLN A C 1
ATOM 2221 O O . GLN A 1 278 ? -29.285 -8.364 -1.326 1.00 79.12 278 GLN A O 1
ATOM 2226 N N . ASN A 1 279 ? -29.543 -6.876 0.337 1.00 84.44 279 ASN A N 1
ATOM 2227 C CA . ASN A 1 279 ? -30.932 -6.584 0.028 1.00 84.44 279 ASN A CA 1
ATOM 2228 C C . ASN A 1 279 ? -31.006 -5.629 -1.186 1.00 84.44 279 ASN A C 1
ATOM 2230 O O . ASN A 1 279 ? -30.590 -4.477 -1.070 1.00 84.44 279 ASN A O 1
ATOM 2234 N N . PRO A 1 280 ? -31.568 -6.038 -2.342 1.00 87.19 280 PRO A N 1
ATOM 2235 C CA . PRO A 1 280 ? -31.710 -5.157 -3.509 1.00 87.19 280 PRO A CA 1
ATOM 2236 C C . PRO A 1 280 ? -32.634 -3.962 -3.231 1.00 87.19 280 PRO A C 1
ATOM 2238 O O . PRO A 1 280 ? -32.499 -2.917 -3.860 1.00 87.19 280 PRO A O 1
ATOM 2241 N N . ASP A 1 281 ? -33.529 -4.097 -2.249 1.00 87.12 281 ASP A N 1
ATOM 2242 C CA . ASP A 1 281 ? -34.453 -3.051 -1.815 1.00 87.12 281 ASP A CA 1
ATOM 2243 C C . ASP A 1 281 ? -33.915 -2.259 -0.615 1.00 87.12 281 ASP A C 1
ATOM 2245 O O . ASP A 1 281 ? -34.684 -1.552 0.039 1.00 87.12 281 ASP A O 1
ATOM 2249 N N . ARG A 1 282 ? -32.623 -2.382 -0.273 1.00 81.25 282 ARG A N 1
ATOM 2250 C CA . ARG A 1 282 ? -32.009 -1.699 0.881 1.00 81.25 282 ARG A CA 1
ATOM 2251 C C . ARG A 1 282 ? -32.287 -0.197 0.877 1.00 81.25 282 ARG A C 1
ATOM 2253 O O . ARG A 1 282 ? -32.483 0.413 1.925 1.00 81.25 282 ARG A O 1
ATOM 2260 N N . ASP A 1 283 ? -32.354 0.403 -0.302 1.00 81.44 283 ASP A N 1
ATOM 2261 C CA . ASP A 1 283 ? -32.535 1.843 -0.459 1.00 81.44 283 ASP A CA 1
ATOM 2262 C C . ASP A 1 283 ? -34.005 2.287 -0.499 1.00 81.44 283 ASP A C 1
ATOM 2264 O O . ASP A 1 283 ? -34.288 3.471 -0.651 1.00 81.44 283 ASP A O 1
ATOM 2268 N N . ASN A 1 284 ? -34.950 1.369 -0.273 1.00 86.44 284 ASN A N 1
ATOM 2269 C CA . ASN A 1 284 ? -36.373 1.684 -0.203 1.00 86.44 284 ASN A CA 1
ATOM 2270 C C . ASN A 1 284 ? -36.707 2.522 1.045 1.00 86.44 284 ASN A C 1
ATOM 2272 O O . ASN A 1 284 ? -36.415 2.143 2.180 1.00 86.44 284 ASN A O 1
ATOM 2276 N N . GLU A 1 285 ? -37.384 3.647 0.834 1.00 81.50 285 GLU A N 1
ATOM 2277 C CA . GLU A 1 285 ? -37.723 4.634 1.865 1.00 81.50 285 GLU A CA 1
ATOM 2278 C C . GLU A 1 285 ? -38.671 4.085 2.942 1.00 81.50 285 GLU A C 1
ATOM 2280 O O . GLU A 1 285 ? -38.592 4.454 4.113 1.00 81.50 285 GLU A O 1
ATOM 2285 N N . ASN A 1 286 ? -39.488 3.090 2.590 1.00 83.88 286 ASN A N 1
ATOM 2286 C CA . ASN A 1 286 ? -40.387 2.418 3.532 1.00 83.88 286 ASN A CA 1
ATOM 2287 C C . ASN A 1 286 ? -39.654 1.632 4.638 1.00 83.88 286 ASN A C 1
ATOM 2289 O O . ASN A 1 286 ? -40.286 1.237 5.630 1.00 83.88 286 ASN A O 1
ATOM 2293 N N . LEU A 1 287 ? -38.350 1.377 4.458 1.00 81.50 287 LEU A N 1
ATOM 2294 C CA . LEU A 1 287 ? -37.472 0.737 5.440 1.00 81.50 287 LEU A CA 1
ATOM 2295 C C . LEU A 1 287 ? -36.932 1.718 6.488 1.00 81.50 287 LEU A C 1
ATOM 2297 O O . LEU A 1 287 ? -36.362 1.277 7.484 1.00 81.50 287 LEU A O 1
ATOM 2301 N N . TYR A 1 288 ? -37.116 3.029 6.308 1.00 79.00 288 TYR A N 1
ATOM 2302 C CA . TYR A 1 288 ? -36.706 4.011 7.303 1.00 79.00 288 TYR A CA 1
ATOM 2303 C C . TYR A 1 288 ? -37.680 4.002 8.489 1.00 79.00 288 TYR A C 1
ATOM 2305 O O . TYR A 1 288 ? -38.902 4.004 8.331 1.00 79.00 288 TYR A O 1
ATOM 2313 N N . THR A 1 289 ? -37.137 3.937 9.702 1.00 72.38 289 THR A N 1
ATOM 2314 C CA . THR A 1 289 ? -37.906 3.725 10.939 1.00 72.38 289 THR A CA 1
ATOM 2315 C C . THR A 1 289 ? -38.212 5.010 11.702 1.00 72.38 289 THR A C 1
ATOM 2317 O O . THR A 1 289 ? -38.851 4.959 12.749 1.00 72.38 289 THR A O 1
ATOM 2320 N N . HIS A 1 290 ? -37.756 6.155 11.197 1.00 68.25 290 HIS A N 1
ATOM 2321 C CA . HIS A 1 290 ? -37.951 7.454 11.825 1.00 68.25 290 HIS A CA 1
ATOM 2322 C C . HIS A 1 290 ? -39.329 8.024 11.464 1.00 68.25 290 HIS A C 1
ATOM 2324 O O . HIS A 1 290 ? -39.579 8.374 10.313 1.00 68.25 290 HIS A O 1
ATOM 2330 N N . GLN A 1 291 ? -40.219 8.145 12.447 1.00 59.72 291 GLN A N 1
ATOM 2331 C CA . GLN A 1 291 ? -41.444 8.933 12.326 1.00 59.72 291 GLN A CA 1
ATOM 2332 C C . GLN A 1 291 ? -41.157 10.320 12.901 1.00 59.72 291 GLN A C 1
ATOM 2334 O O . GLN A 1 291 ? -40.740 10.438 14.051 1.00 59.72 291 GLN A O 1
ATOM 2339 N N . ALA A 1 292 ? -41.327 11.366 12.096 1.00 48.47 292 ALA A N 1
ATOM 2340 C CA . ALA A 1 292 ? -41.222 12.744 12.557 1.00 48.47 292 ALA A CA 1
ATOM 2341 C C . ALA A 1 292 ? -42.459 13.104 13.399 1.00 48.47 292 ALA A C 1
ATOM 2343 O O . ALA A 1 292 ? -43.333 13.803 12.910 1.00 48.47 292 ALA A O 1
ATOM 2344 N N . ASP A 1 293 ? -42.561 12.557 14.615 1.00 40.28 293 ASP A N 1
ATOM 2345 C CA . ASP A 1 293 ? -43.366 13.120 15.707 1.00 40.28 293 ASP A CA 1
ATOM 2346 C C . ASP A 1 293 ? -43.126 12.385 17.048 1.00 40.28 293 ASP A C 1
ATOM 2348 O O . ASP A 1 293 ? -43.476 11.222 17.229 1.00 40.28 293 ASP A O 1
ATOM 2352 N N . GLY A 1 294 ? -42.510 13.096 18.000 1.00 43.91 294 GLY A N 1
ATOM 2353 C CA . GLY A 1 294 ? -42.890 13.132 19.422 1.00 43.91 294 GLY A CA 1
ATOM 2354 C C . GLY A 1 294 ? -43.144 11.853 20.239 1.00 43.91 294 GLY A C 1
ATOM 2355 O O . GLY A 1 294 ? -44.131 11.824 20.971 1.00 43.91 294 GLY A O 1
ATOM 2356 N N . GLY A 1 295 ? -42.262 10.846 20.241 1.00 37.56 295 GLY A N 1
ATOM 2357 C CA . GLY A 1 295 ? -42.379 9.714 21.180 1.00 37.56 295 GLY A CA 1
ATOM 2358 C C . GLY A 1 295 ? -41.035 9.101 21.569 1.00 37.56 295 GLY A C 1
ATOM 2359 O O . GLY A 1 295 ? -40.488 8.299 20.817 1.00 37.56 295 GLY A O 1
ATOM 2360 N N . GLY A 1 296 ? -40.504 9.485 22.735 1.00 37.16 296 GLY A N 1
ATOM 2361 C CA . GLY A 1 296 ? -39.175 9.109 23.228 1.00 37.16 296 GLY A CA 1
ATOM 2362 C C . GLY A 1 296 ? -38.861 7.611 23.147 1.00 37.16 296 GLY A C 1
ATOM 2363 O O . GLY A 1 296 ? -39.693 6.755 23.454 1.00 37.16 296 GLY A O 1
ATOM 2364 N N . ALA A 1 297 ? -37.628 7.290 22.747 1.00 39.84 297 ALA A N 1
ATOM 2365 C CA . ALA A 1 297 ? -37.053 5.980 23.013 1.00 39.84 297 ALA A CA 1
ATOM 2366 C C . ALA A 1 297 ? -37.060 5.771 24.534 1.00 39.84 297 ALA A C 1
ATOM 2368 O O . ALA A 1 297 ? -36.606 6.639 25.278 1.00 39.84 297 ALA A O 1
ATOM 2369 N N . SER A 1 298 ? -37.620 4.657 25.005 1.00 44.78 298 SER A N 1
ATOM 2370 C CA . SER A 1 298 ? -37.555 4.297 26.418 1.00 44.78 298 SER A CA 1
ATOM 2371 C C . SER A 1 298 ? -36.099 3.994 26.761 1.00 44.78 298 SER A C 1
ATOM 2373 O O . SER A 1 298 ? -35.602 2.913 26.442 1.00 44.78 298 SER A O 1
ATOM 2375 N N . THR A 1 299 ? -35.408 4.958 27.358 1.00 40.03 299 THR A N 1
ATOM 2376 C CA . THR A 1 299 ? -34.068 4.776 27.901 1.00 40.03 299 THR A CA 1
ATOM 2377 C C . THR A 1 299 ? -34.195 3.979 29.194 1.00 40.03 299 THR A C 1
ATOM 2379 O O . THR A 1 299 ? -34.709 4.461 30.201 1.00 40.03 299 THR A O 1
ATOM 2382 N N . SER A 1 300 ? -33.787 2.711 29.167 1.00 39.88 300 SER A N 1
ATOM 2383 C CA . SER A 1 300 ? -33.542 1.959 30.396 1.00 39.88 300 SER A CA 1
ATOM 2384 C C . SER A 1 300 ? -32.057 2.073 30.711 1.00 39.88 300 SER A C 1
ATOM 2386 O O . SER A 1 300 ? -31.235 1.473 30.017 1.00 39.88 300 SER A O 1
ATOM 2388 N N . THR A 1 301 ? -31.713 2.857 31.729 1.00 31.56 301 THR A N 1
ATOM 2389 C CA . THR A 1 301 ? -30.373 2.840 32.325 1.00 31.56 301 THR A CA 1
ATOM 2390 C C . THR A 1 301 ? -30.140 1.446 32.911 1.00 31.56 301 THR A C 1
ATOM 2392 O O . THR A 1 301 ? -30.958 0.983 33.709 1.00 31.56 301 THR A O 1
ATOM 2395 N N . ALA A 1 302 ? -29.083 0.766 32.468 1.00 34.75 302 ALA A N 1
ATOM 2396 C CA . ALA A 1 302 ? -28.653 -0.534 32.982 1.00 34.75 302 ALA A CA 1
ATOM 2397 C C . ALA A 1 302 ? -27.414 -0.370 33.861 1.00 34.75 302 ALA A C 1
ATOM 2399 O O . ALA A 1 302 ? -26.566 0.477 33.501 1.00 34.75 302 ALA A O 1
#

Organism: Bionectria ochroleuca (NCBI:txid29856)

Foldseek 3Di:
DDDDDDDDDDDDDDDDDDPVPDCVPPVVVCVVVVVPPDDDQQPDPCSPDDPDPPPQPCVVVVPCVSVDDDPDDDDDDPVCVVVPDDPVNVPDPPPPPPVDVVDDDDDDPPPPPPPDPPPPDPVVVVVPPPDDPDDPPDPCPPPVNVVVVVVVVVVVLVVCQVPQQVDADPPHRPDGRPDDDDPDPDPPDDDDPPDDDDDDDPDDPDDDDPDDQLQVVQKDKDWDDDDPVVVVVLVVLCVVCVVPVPVGPRDDPDIFIWIFTDPDNLLSVLNVLLPPPPRPCNVPPVSDNDDPDDDDGPTDRD